Protein AF-A0A7S3ZU53-F1 (afdb_monomer)

Organism: NCBI:txid35677

Structure (mmCIF, N/CA/C/O backbone):
data_AF-A0A7S3ZU53-F1
#
_entry.id   AF-A0A7S3ZU53-F1
#
loop_
_atom_site.group_PDB
_atom_site.id
_atom_site.type_symbol
_atom_site.label_atom_id
_atom_site.label_alt_id
_atom_site.label_comp_id
_atom_site.label_asym_id
_atom_site.label_entity_id
_atom_site.label_seq_id
_atom_site.pdbx_PDB_ins_code
_atom_site.Cartn_x
_atom_site.Cartn_y
_atom_site.Cartn_z
_atom_site.occupancy
_atom_site.B_iso_or_equiv
_atom_site.auth_seq_id
_atom_site.auth_comp_id
_atom_site.auth_asym_id
_atom_site.auth_atom_id
_atom_site.pdbx_PDB_model_num
ATOM 1 N N . MET A 1 1 ? 14.625 21.475 -35.607 1.00 49.50 1 MET A N 1
ATOM 2 C CA . MET A 1 1 ? 15.658 20.425 -35.741 1.00 49.50 1 MET A CA 1
ATOM 3 C C . MET A 1 1 ? 16.500 20.538 -37.015 1.00 49.50 1 MET A C 1
ATOM 5 O O . MET A 1 1 ? 17.713 20.557 -36.898 1.00 49.50 1 MET A O 1
ATOM 9 N N . LEU A 1 2 ? 15.930 20.663 -38.225 1.00 40.78 2 LEU A N 1
ATOM 10 C CA . LEU A 1 2 ? 16.735 20.789 -39.465 1.00 40.78 2 LEU A CA 1
ATOM 11 C C . LEU A 1 2 ? 17.474 22.134 -39.632 1.00 40.78 2 LEU A C 1
ATOM 13 O O . LEU A 1 2 ? 18.479 22.196 -40.335 1.00 40.78 2 LEU A O 1
ATOM 17 N N . ARG A 1 3 ? 17.005 23.208 -38.981 1.00 45.72 3 ARG A N 1
ATOM 18 C CA . ARG A 1 3 ? 17.675 24.522 -39.008 1.00 45.72 3 ARG A CA 1
ATOM 19 C C . ARG A 1 3 ? 18.938 24.568 -38.141 1.00 45.72 3 ARG A C 1
ATOM 21 O O . ARG A 1 3 ? 19.925 25.151 -38.577 1.00 45.72 3 ARG A O 1
ATOM 28 N N . ASP A 1 4 ? 18.944 23.879 -37.001 1.00 53.62 4 ASP A N 1
ATOM 29 C CA . ASP A 1 4 ? 20.084 23.870 -36.070 1.00 53.62 4 ASP A CA 1
ATOM 30 C C . ASP A 1 4 ? 21.305 23.149 -36.663 1.00 53.62 4 ASP A C 1
ATOM 32 O O . ASP A 1 4 ? 22.443 23.589 -36.512 1.00 53.62 4 ASP A O 1
ATOM 36 N N . LEU A 1 5 ? 21.074 22.083 -37.437 1.00 54.25 5 LEU A N 1
ATOM 37 C CA . LEU A 1 5 ? 22.142 21.331 -38.106 1.00 54.25 5 LEU A CA 1
ATOM 38 C C . LEU A 1 5 ? 22.811 22.115 -39.250 1.00 54.25 5 LEU A C 1
ATOM 40 O O . LEU A 1 5 ? 24.003 21.939 -39.510 1.00 54.25 5 LEU A O 1
ATOM 44 N N . LEU A 1 6 ? 22.074 23.009 -39.916 1.00 51.72 6 LEU A N 1
ATOM 45 C CA . LEU A 1 6 ? 22.619 23.868 -40.975 1.00 51.72 6 LEU A CA 1
ATOM 46 C C . LEU A 1 6 ? 23.456 25.026 -40.407 1.00 51.72 6 LEU A C 1
ATOM 48 O O . LEU A 1 6 ? 24.454 25.416 -41.020 1.00 51.72 6 LEU A O 1
ATOM 52 N N . GLU A 1 7 ? 23.116 25.528 -39.217 1.00 54.19 7 GLU A N 1
ATOM 53 C CA . GLU A 1 7 ? 23.899 26.558 -38.522 1.00 54.19 7 GLU A CA 1
ATOM 54 C C . GLU A 1 7 ? 25.259 26.039 -38.032 1.00 54.19 7 GLU A C 1
ATOM 56 O O . GLU A 1 7 ? 26.263 26.754 -38.116 1.00 54.19 7 GLU A O 1
ATOM 61 N N . CYS A 1 8 ? 25.337 24.769 -37.623 1.00 55.12 8 CYS A N 1
ATOM 62 C CA . CYS A 1 8 ? 26.597 24.134 -37.228 1.00 55.12 8 CYS A CA 1
ATOM 63 C C . CYS A 1 8 ? 27.600 23.991 -38.386 1.00 55.12 8 CYS A C 1
ATOM 65 O O . CYS A 1 8 ? 28.810 24.051 -38.159 1.00 55.12 8 CYS A O 1
ATOM 67 N N . ARG A 1 9 ? 27.125 23.835 -39.630 1.00 55.59 9 ARG A N 1
ATOM 68 C CA . ARG A 1 9 ? 27.989 23.642 -40.808 1.00 55.59 9 ARG A CA 1
ATOM 69 C C . ARG A 1 9 ? 28.544 24.956 -41.361 1.00 55.59 9 ARG A C 1
ATOM 71 O O . ARG A 1 9 ? 29.661 24.975 -41.869 1.00 55.59 9 ARG A O 1
ATOM 78 N N . ARG A 1 10 ? 27.792 26.058 -41.244 1.00 52.72 10 ARG A N 1
ATOM 79 C CA . ARG A 1 10 ? 28.186 27.367 -41.798 1.00 52.72 10 ARG A CA 1
ATOM 80 C C . ARG A 1 10 ? 29.279 28.068 -40.986 1.00 52.72 10 ARG A C 1
ATOM 82 O O . ARG A 1 10 ? 30.049 28.836 -41.550 1.00 52.72 10 ARG A O 1
ATOM 89 N N . ASN A 1 11 ? 29.370 27.784 -39.687 1.00 55.69 11 ASN A N 1
ATOM 90 C CA . ASN A 1 11 ? 30.233 28.533 -38.769 1.00 55.69 11 ASN A CA 1
ATOM 91 C C . ASN A 1 11 ? 31.527 27.810 -38.368 1.00 55.69 11 ASN A C 1
ATOM 93 O O . ASN A 1 11 ? 32.221 28.319 -37.491 1.00 55.69 11 ASN A O 1
ATOM 97 N N . GLY A 1 12 ? 31.838 26.666 -38.998 1.00 49.47 12 GLY A N 1
ATOM 98 C CA . GLY A 1 12 ? 33.120 25.953 -38.921 1.00 49.47 12 GLY A CA 1
ATOM 99 C C . GLY A 1 12 ? 33.765 25.973 -37.538 1.00 49.47 12 GLY A C 1
ATOM 100 O O . GLY A 1 12 ? 34.570 26.859 -37.287 1.00 49.47 12 GLY A O 1
ATOM 101 N N . TRP A 1 13 ? 33.380 25.030 -36.666 1.00 51.81 13 TRP A N 1
ATOM 102 C CA . TRP A 1 13 ? 33.958 24.738 -35.339 1.00 51.81 13 TRP A CA 1
ATOM 103 C C . TRP A 1 13 ? 35.012 25.750 -34.851 1.00 51.81 13 TRP A C 1
ATOM 105 O O . TRP A 1 13 ? 36.208 25.468 -34.802 1.00 51.81 13 TRP A O 1
ATOM 115 N N . ARG A 1 14 ? 34.566 26.953 -34.469 1.00 50.09 14 ARG A N 1
ATOM 116 C CA . ARG A 1 14 ? 35.397 27.856 -33.675 1.00 50.09 14 ARG A CA 1
ATOM 117 C C . ARG A 1 14 ? 35.216 27.491 -32.217 1.00 50.09 14 ARG A C 1
ATOM 119 O O . ARG A 1 14 ? 34.129 27.588 -31.650 1.00 50.09 14 ARG A O 1
ATOM 126 N N . GLU A 1 15 ? 36.314 27.032 -31.646 1.00 46.69 15 GLU A N 1
ATOM 127 C CA . GLU A 1 15 ? 36.459 26.647 -30.259 1.00 46.69 15 GLU A CA 1
ATOM 128 C C . GLU A 1 15 ? 36.001 27.785 -29.330 1.00 46.69 15 GLU A C 1
ATOM 130 O O . GLU A 1 15 ? 36.598 28.859 -29.272 1.00 46.69 15 GLU A O 1
ATOM 135 N N . ARG A 1 16 ? 34.925 27.549 -28.569 1.00 49.75 16 ARG A N 1
ATOM 136 C CA . ARG A 1 16 ? 34.386 28.484 -27.562 1.00 49.75 16 ARG A CA 1
ATOM 137 C C . ARG A 1 16 ? 35.302 28.665 -26.337 1.00 49.75 16 ARG A C 1
ATOM 139 O O . ARG A 1 16 ? 34.884 29.264 -25.360 1.00 49.75 16 ARG A O 1
ATOM 146 N N . ARG A 1 17 ? 36.551 28.187 -26.370 1.00 48.09 17 ARG A N 1
ATOM 147 C CA . ARG A 1 17 ? 37.499 28.260 -25.241 1.00 48.09 17 ARG A CA 1
ATOM 148 C C . ARG A 1 17 ? 38.408 29.492 -25.244 1.00 48.09 17 ARG A C 1
ATOM 150 O O . ARG A 1 17 ? 39.271 29.602 -24.388 1.00 48.09 17 ARG A O 1
ATOM 157 N N . ALA A 1 18 ? 38.203 30.440 -26.160 1.00 49.59 18 ALA A N 1
ATOM 158 C CA . ALA A 1 18 ? 38.921 31.719 -26.137 1.00 49.59 18 ALA A CA 1
ATOM 159 C C . ALA A 1 18 ? 38.206 32.824 -25.328 1.00 49.59 18 ALA A C 1
ATOM 161 O O . ALA A 1 18 ? 38.788 33.885 -25.123 1.00 49.59 18 ALA A O 1
ATOM 162 N N . LYS A 1 19 ? 36.953 32.609 -24.888 1.00 46.47 19 LYS A N 1
ATOM 163 C CA . LYS A 1 19 ? 36.191 33.599 -24.098 1.00 46.47 19 LYS A CA 1
ATOM 164 C C . LYS A 1 19 ? 36.060 33.282 -22.610 1.00 46.47 19 LYS A C 1
ATOM 166 O O . LYS A 1 19 ? 35.833 34.214 -21.848 1.00 46.47 19 LYS A O 1
ATOM 171 N N . ASP A 1 20 ? 36.295 32.040 -22.199 1.00 45.59 20 ASP A N 1
ATOM 172 C CA . ASP A 1 20 ? 36.206 31.643 -20.795 1.00 45.59 20 ASP A CA 1
ATOM 173 C C . ASP A 1 20 ? 37.601 31.288 -20.274 1.00 45.59 20 ASP A C 1
ATOM 175 O O . ASP A 1 20 ? 38.095 30.170 -20.420 1.00 45.59 20 ASP A O 1
ATOM 179 N N . GLY A 1 21 ? 38.266 32.295 -19.702 1.00 48.44 21 GLY A N 1
ATOM 180 C CA . GLY A 1 21 ? 39.458 32.092 -18.883 1.00 48.44 21 GLY A CA 1
ATOM 181 C C . GLY A 1 21 ? 39.131 31.323 -17.592 1.00 48.44 21 GLY A C 1
ATOM 182 O O . GLY A 1 21 ? 37.961 31.130 -17.252 1.00 48.44 21 GLY A O 1
ATOM 183 N N . PRO A 1 22 ? 40.146 30.875 -16.834 1.00 43.53 22 PRO A N 1
ATOM 184 C CA . PRO A 1 22 ? 39.929 30.024 -15.674 1.00 43.53 22 PRO A CA 1
ATOM 185 C C . PRO A 1 22 ? 39.291 30.838 -14.542 1.00 43.53 22 PRO A C 1
ATOM 187 O O . PRO A 1 22 ? 39.955 31.649 -13.892 1.00 43.53 22 PRO A O 1
ATOM 190 N N . HIS A 1 23 ? 38.002 30.617 -14.279 1.00 43.19 23 HIS A N 1
ATOM 191 C CA . HIS A 1 23 ? 37.335 31.199 -13.119 1.00 43.19 23 HIS A CA 1
ATOM 192 C C . HIS A 1 23 ? 37.841 30.533 -11.835 1.00 43.19 23 HIS A C 1
ATOM 194 O O . HIS A 1 23 ? 37.394 29.462 -11.429 1.00 43.19 23 HIS A O 1
ATOM 200 N N . LYS A 1 24 ? 38.805 31.200 -11.193 1.00 40.78 24 LYS A N 1
ATOM 201 C CA . LYS A 1 24 ? 39.176 30.976 -9.797 1.00 40.78 24 LYS A CA 1
ATOM 202 C C . LYS A 1 24 ? 38.037 31.427 -8.880 1.00 40.78 24 LYS A C 1
ATOM 204 O O . LYS A 1 24 ? 37.440 32.482 -9.088 1.00 40.78 24 LYS A O 1
ATOM 209 N N . LEU A 1 25 ? 37.807 30.626 -7.841 1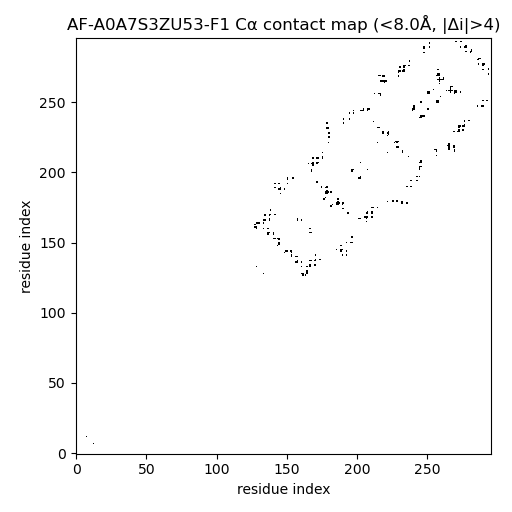.00 50.44 25 LEU A N 1
ATOM 210 C CA . LEU A 1 25 ? 37.081 30.968 -6.619 1.00 50.44 25 LEU A CA 1
ATOM 211 C C . LEU A 1 25 ? 37.468 32.378 -6.150 1.00 50.44 25 LEU A C 1
ATOM 213 O O . LEU A 1 25 ? 38.638 32.649 -5.888 1.00 50.44 25 LEU A O 1
ATOM 217 N N . GLY A 1 26 ? 36.490 33.273 -6.059 1.00 36.22 26 GLY A N 1
ATOM 218 C CA . GLY A 1 26 ? 36.737 34.648 -5.647 1.00 36.22 26 GLY A CA 1
ATOM 219 C C . GLY A 1 26 ? 35.486 35.503 -5.741 1.00 36.22 26 GLY A C 1
ATOM 220 O O . GLY A 1 26 ? 35.166 36.030 -6.800 1.00 36.22 26 GLY A O 1
ATOM 221 N N . THR A 1 27 ? 34.790 35.593 -4.608 1.00 47.31 27 THR A N 1
ATOM 222 C CA . THR A 1 27 ? 34.019 36.752 -4.135 1.00 47.31 27 THR A CA 1
ATOM 223 C C . THR A 1 27 ? 33.976 37.949 -5.089 1.00 47.31 27 THR A C 1
ATOM 225 O O . THR A 1 27 ? 34.984 38.634 -5.247 1.00 47.31 27 THR A O 1
ATOM 228 N N . LYS A 1 28 ? 32.787 38.274 -5.625 1.00 37.72 28 LYS A N 1
ATOM 229 C CA . LYS A 1 28 ? 32.324 39.665 -5.804 1.00 37.72 28 LYS A CA 1
ATOM 230 C C . LYS A 1 28 ? 30.855 39.762 -6.233 1.00 37.72 28 LYS A C 1
ATOM 232 O O . LYS A 1 28 ? 30.458 39.289 -7.289 1.00 37.72 28 LYS A O 1
ATOM 237 N N . ALA A 1 29 ? 30.099 40.424 -5.356 1.00 46.00 29 ALA A N 1
ATOM 238 C CA . ALA A 1 29 ? 29.159 41.505 -5.645 1.00 46.00 29 ALA A CA 1
ATOM 239 C C . ALA A 1 29 ? 28.351 41.405 -6.950 1.00 46.00 29 ALA A C 1
ATOM 241 O O . ALA A 1 29 ? 28.800 41.831 -8.010 1.00 46.00 29 ALA A O 1
ATOM 242 N N . SER A 1 30 ? 27.101 40.956 -6.833 1.00 38.81 30 SER A N 1
ATOM 243 C CA . SER A 1 30 ? 26.068 41.181 -7.844 1.00 38.81 30 SER A CA 1
ATOM 244 C C . SER A 1 30 ? 24.821 41.772 -7.185 1.00 38.81 30 SER A C 1
ATOM 246 O O . SER A 1 30 ? 24.135 41.119 -6.405 1.00 38.81 30 SER A O 1
ATOM 248 N N . THR A 1 31 ? 24.576 43.049 -7.481 1.00 46.69 31 THR A N 1
ATOM 249 C CA . THR A 1 31 ? 23.264 43.702 -7.625 1.00 46.69 31 THR A CA 1
ATOM 250 C C . THR A 1 31 ? 22.098 43.003 -6.909 1.00 46.69 31 THR A C 1
ATOM 252 O O . THR A 1 31 ? 21.271 42.341 -7.532 1.00 46.69 31 THR A O 1
ATOM 255 N N . THR A 1 32 ? 22.024 43.154 -5.583 1.00 43.94 32 THR A N 1
ATOM 256 C CA . THR A 1 32 ? 21.015 42.502 -4.722 1.00 43.94 32 THR A CA 1
ATOM 257 C C . THR A 1 32 ? 20.077 43.490 -4.022 1.00 43.94 32 THR A C 1
ATOM 259 O O . THR A 1 32 ? 19.458 43.137 -3.029 1.00 43.94 32 THR A O 1
ATOM 262 N N . GLN A 1 33 ? 19.935 44.730 -4.497 1.00 46.78 33 GLN A N 1
ATOM 263 C CA . GLN A 1 33 ? 19.154 45.730 -3.750 1.00 46.78 33 GLN A CA 1
ATOM 264 C C . GLN A 1 33 ? 17.626 45.633 -3.930 1.00 46.78 33 GLN A C 1
ATOM 266 O O . GLN A 1 33 ? 16.905 46.065 -3.048 1.00 46.78 33 GLN A O 1
ATOM 271 N N . GLY A 1 34 ? 17.103 45.009 -4.996 1.00 47.78 34 GLY A N 1
ATOM 272 C CA . GLY A 1 34 ? 15.646 44.981 -5.253 1.00 47.78 34 GLY A CA 1
ATOM 273 C C . GLY A 1 34 ? 14.907 43.671 -4.931 1.00 47.78 34 GLY A C 1
ATOM 274 O O . GLY A 1 34 ? 13.684 43.663 -4.809 1.00 47.78 34 GLY A O 1
ATOM 275 N N . LYS A 1 35 ? 15.614 42.536 -4.816 1.00 50.66 35 LYS A N 1
ATOM 276 C CA . LYS A 1 35 ? 14.977 41.221 -4.571 1.00 50.66 35 LYS A CA 1
ATOM 277 C C . LYS A 1 35 ? 14.827 40.886 -3.083 1.00 50.66 35 LYS A C 1
ATOM 279 O O . LYS A 1 35 ? 13.863 40.215 -2.730 1.00 50.66 35 LYS A O 1
ATOM 284 N N . GLY A 1 36 ? 15.721 41.389 -2.228 1.00 53.59 36 GLY A N 1
ATOM 285 C CA . GLY A 1 36 ? 15.660 41.178 -0.777 1.00 53.59 36 GLY A CA 1
ATOM 286 C C . GLY A 1 36 ? 14.492 41.908 -0.108 1.00 53.59 36 GLY A C 1
ATOM 287 O O . GLY A 1 36 ? 13.797 41.319 0.712 1.00 53.59 36 GLY A O 1
ATOM 288 N N . GLU A 1 37 ? 14.198 43.147 -0.515 1.00 57.56 37 GLU A N 1
ATOM 289 C CA . GLU A 1 37 ? 13.121 43.954 0.086 1.00 57.56 37 GLU A CA 1
ATOM 290 C C . GLU A 1 37 ? 11.724 43.370 -0.175 1.00 57.56 37 GLU A C 1
ATOM 292 O O . GLU A 1 37 ? 10.891 43.305 0.728 1.00 57.56 37 GLU A O 1
ATOM 297 N N . ASN A 1 38 ? 11.477 42.858 -1.386 1.00 61.34 38 ASN A N 1
ATOM 298 C CA . ASN A 1 38 ? 10.212 42.196 -1.728 1.00 61.34 38 ASN A CA 1
ATOM 299 C C . ASN A 1 38 ? 10.042 40.823 -1.064 1.00 61.34 38 ASN A C 1
ATOM 301 O O . ASN A 1 38 ? 8.927 40.300 -1.001 1.00 61.34 38 ASN A O 1
ATOM 305 N N . GLN A 1 39 ? 11.130 40.202 -0.614 1.00 71.19 39 GLN A N 1
ATOM 306 C CA . GLN A 1 39 ? 11.071 38.965 0.157 1.00 71.19 39 GLN A CA 1
ATOM 307 C C . GLN A 1 39 ? 10.856 39.275 1.645 1.00 71.19 39 GLN A C 1
ATOM 309 O O . GLN A 1 39 ? 9.921 38.739 2.228 1.00 71.19 39 GLN A O 1
ATOM 314 N N . SER A 1 40 ? 11.586 40.254 2.195 1.00 78.38 40 SER A N 1
ATOM 315 C CA . SER A 1 40 ? 11.405 40.743 3.572 1.00 78.38 40 SER A CA 1
ATOM 316 C C . SER A 1 40 ? 9.981 41.236 3.829 1.00 78.38 40 SER A C 1
ATOM 318 O O . SER A 1 40 ? 9.372 40.844 4.817 1.00 78.38 40 SER A O 1
ATOM 320 N N . ARG A 1 41 ? 9.389 42.006 2.902 1.00 78.50 41 ARG A N 1
ATOM 321 C CA . ARG A 1 41 ? 7.989 42.455 3.023 1.00 78.50 41 ARG A CA 1
ATOM 322 C C . ARG A 1 41 ? 6.986 41.303 3.055 1.00 78.50 41 ARG A C 1
ATOM 324 O O . ARG A 1 41 ? 6.029 41.353 3.821 1.00 78.50 41 ARG A O 1
ATOM 331 N N . ARG A 1 42 ? 7.198 40.261 2.245 1.00 79.94 42 ARG A N 1
ATOM 332 C CA . ARG A 1 42 ? 6.319 39.078 2.228 1.00 79.94 42 ARG A CA 1
ATOM 333 C C . ARG A 1 42 ? 6.455 38.249 3.501 1.00 79.94 42 ARG A C 1
ATOM 335 O O . ARG A 1 42 ? 5.456 37.735 4.001 1.00 79.94 42 ARG A O 1
ATOM 342 N N . ASP A 1 43 ? 7.665 38.145 4.034 1.00 82.00 43 ASP A N 1
ATOM 343 C CA . ASP A 1 43 ? 7.920 37.431 5.282 1.00 82.00 43 ASP A CA 1
ATOM 344 C C . ASP A 1 43 ? 7.377 38.205 6.498 1.00 82.00 43 ASP A C 1
ATOM 346 O O . ASP A 1 43 ? 6.765 37.604 7.382 1.00 82.00 43 ASP A O 1
ATOM 350 N N . GLU A 1 44 ? 7.486 39.537 6.512 1.00 85.94 44 GLU A N 1
ATOM 351 C CA . GLU A 1 44 ? 6.854 40.411 7.512 1.00 85.94 44 GLU A CA 1
ATOM 352 C C . GLU A 1 44 ? 5.325 40.302 7.486 1.00 85.94 44 GLU A C 1
ATOM 354 O O . GLU A 1 44 ? 4.700 40.126 8.533 1.00 85.94 44 GLU A O 1
ATOM 359 N N . GLU A 1 45 ? 4.711 40.326 6.302 1.00 85.94 45 GLU A N 1
ATOM 360 C CA . GLU A 1 45 ? 3.260 40.189 6.152 1.00 85.94 45 GLU A CA 1
ATOM 361 C C . GLU A 1 45 ? 2.768 38.810 6.621 1.00 85.94 45 GLU A C 1
ATOM 363 O O . GLU A 1 45 ? 1.774 38.699 7.348 1.00 85.94 45 GLU A O 1
ATOM 368 N N . ARG A 1 46 ? 3.514 37.747 6.293 1.00 86.00 46 ARG A N 1
ATOM 369 C CA . ARG A 1 46 ? 3.226 36.383 6.755 1.00 86.00 46 ARG A CA 1
ATOM 370 C C . ARG A 1 46 ? 3.386 36.248 8.274 1.00 86.00 46 ARG A C 1
ATOM 372 O O . ARG A 1 46 ? 2.599 35.536 8.904 1.00 86.00 46 ARG A O 1
ATOM 379 N N . ASN A 1 47 ? 4.352 36.941 8.873 1.00 89.25 47 ASN A N 1
ATOM 380 C CA . ASN A 1 47 ? 4.537 36.968 10.324 1.00 89.25 47 ASN A CA 1
ATOM 381 C C . ASN A 1 47 ? 3.419 37.747 11.033 1.00 89.25 47 ASN A C 1
ATOM 383 O O . ASN A 1 47 ? 2.868 37.242 12.011 1.00 89.25 47 ASN A O 1
ATOM 387 N N . LEU A 1 48 ? 2.991 38.900 10.506 1.00 90.88 48 LEU A N 1
ATOM 388 C CA . LEU A 1 48 ? 1.840 39.636 11.046 1.00 90.88 48 LEU A CA 1
ATOM 389 C C . LEU A 1 48 ? 0.536 38.832 10.956 1.00 90.88 48 LEU A C 1
ATOM 391 O O . LEU A 1 48 ? -0.273 38.866 11.885 1.00 90.88 48 LEU A O 1
ATOM 395 N N . ALA A 1 49 ? 0.321 38.094 9.865 1.00 86.69 49 ALA A N 1
ATOM 396 C CA . ALA A 1 49 ? -0.854 37.237 9.718 1.00 86.69 49 ALA A CA 1
ATOM 397 C C . ALA A 1 49 ? -0.881 36.115 10.773 1.00 86.69 49 ALA A C 1
ATOM 399 O O . ALA A 1 49 ? -1.917 35.876 11.399 1.00 86.69 49 ALA A O 1
ATOM 400 N N . ARG A 1 50 ? 0.270 35.478 11.030 1.00 89.06 50 ARG A N 1
ATOM 401 C CA . ARG A 1 50 ? 0.415 34.466 12.090 1.00 89.06 50 ARG A CA 1
ATOM 402 C C . ARG A 1 50 ? 0.175 35.051 13.481 1.00 89.06 50 ARG A C 1
ATOM 404 O O . ARG A 1 50 ? -0.477 34.405 14.300 1.00 89.06 50 ARG A O 1
ATOM 411 N N . GLU A 1 51 ? 0.643 36.269 13.741 1.00 89.62 51 GLU A N 1
ATOM 412 C CA . GLU A 1 51 ? 0.439 36.945 15.026 1.00 89.62 51 GLU A CA 1
ATOM 413 C C . GLU A 1 51 ? -1.041 37.287 15.260 1.00 89.62 51 GLU A C 1
ATOM 415 O O . GLU A 1 51 ? -1.587 37.007 16.328 1.00 89.62 51 GLU A O 1
ATOM 420 N N . ARG A 1 52 ? -1.746 37.788 14.234 1.00 89.69 52 ARG A N 1
ATOM 421 C CA . ARG A 1 52 ? -3.201 38.024 14.301 1.00 89.69 52 ARG A CA 1
ATOM 422 C C . ARG A 1 52 ? -3.975 36.740 14.592 1.00 89.69 52 ARG A C 1
ATOM 424 O O . ARG A 1 52 ? -4.904 36.753 15.396 1.00 89.69 52 ARG A O 1
ATOM 431 N N . GLN A 1 53 ? -3.572 35.625 13.984 1.00 89.38 53 GLN A N 1
ATOM 432 C CA . GLN A 1 53 ? -4.191 34.326 14.240 1.00 89.38 53 GLN A CA 1
ATOM 433 C C . GLN A 1 53 ? -3.956 33.859 15.686 1.00 89.38 53 GLN A C 1
ATOM 435 O O . GLN A 1 53 ? -4.893 33.400 16.339 1.00 89.38 53 GLN A O 1
ATOM 440 N N . ARG A 1 54 ? -2.742 34.040 16.228 1.00 88.94 54 ARG A N 1
ATOM 441 C CA . ARG A 1 54 ? -2.437 33.745 17.641 1.00 88.94 54 ARG A CA 1
ATOM 442 C C . ARG A 1 54 ? -3.267 34.600 18.599 1.00 88.94 54 ARG A C 1
ATOM 444 O O . ARG A 1 54 ? -3.805 34.074 19.574 1.00 88.94 54 ARG A O 1
ATOM 451 N N . GLN A 1 55 ? -3.426 35.891 18.307 1.00 89.00 55 GLN A N 1
ATOM 452 C CA . GLN A 1 55 ? -4.253 36.791 19.115 1.00 89.00 55 GLN A CA 1
ATOM 453 C C . GLN A 1 55 ? -5.739 36.408 19.073 1.00 89.00 55 GLN A C 1
ATOM 455 O O . GLN A 1 55 ? -6.389 36.406 20.119 1.00 89.00 55 GLN A O 1
ATOM 460 N N . ALA A 1 56 ? -6.266 36.015 17.909 1.00 86.62 56 ALA A N 1
ATOM 461 C CA . ALA A 1 56 ? -7.649 35.558 17.773 1.00 86.62 56 ALA A CA 1
ATOM 462 C C . ALA A 1 56 ? -7.922 34.282 18.591 1.00 86.62 56 ALA A C 1
ATOM 464 O O . ALA A 1 56 ? -8.907 34.220 19.328 1.00 86.62 56 ALA A O 1
ATOM 465 N N . ILE A 1 57 ? -7.014 33.299 18.535 1.00 85.75 57 ILE A N 1
ATOM 466 C CA . ILE A 1 57 ? -7.123 32.051 19.312 1.00 85.75 57 ILE A CA 1
ATOM 467 C C . ILE A 1 57 ? -7.053 32.338 20.819 1.00 85.75 57 ILE A C 1
ATOM 469 O O . ILE A 1 57 ? -7.844 31.795 21.594 1.00 85.75 57 ILE A O 1
ATOM 473 N N . SER A 1 58 ? -6.153 33.231 21.242 1.00 89.75 58 SER A N 1
ATOM 474 C CA . SER A 1 58 ? -6.021 33.637 22.647 1.00 89.75 58 SER A CA 1
ATOM 475 C C . SER A 1 58 ? -7.287 34.328 23.173 1.00 89.75 58 SER A C 1
ATOM 477 O O . SER A 1 58 ? -7.792 33.979 24.245 1.00 89.75 58 SER A O 1
ATOM 479 N N . GLN A 1 59 ? -7.875 35.245 22.393 1.00 85.00 59 GLN A N 1
ATOM 480 C CA . GLN A 1 59 ? -9.144 35.887 22.756 1.00 85.00 59 GLN A CA 1
ATOM 481 C C . GLN A 1 59 ? -10.299 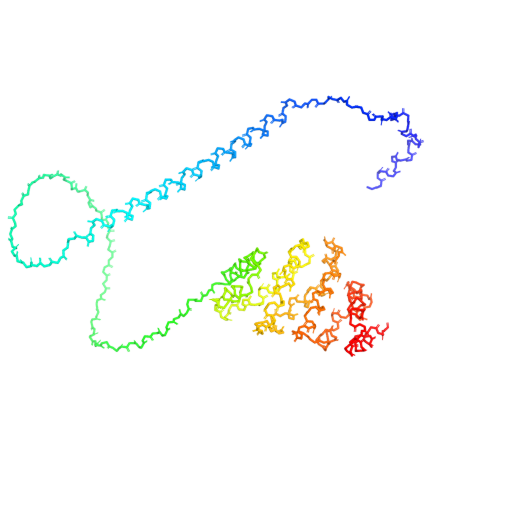34.881 22.819 1.00 85.00 59 GLN A C 1
ATOM 483 O O . GLN A 1 59 ? -11.116 34.942 23.741 1.00 85.00 59 GLN A O 1
ATOM 488 N N . GLN A 1 60 ? -10.351 33.916 21.896 1.00 84.50 60 GLN A N 1
ATOM 489 C CA . GLN A 1 60 ? -11.377 32.875 21.899 1.00 84.50 60 GLN A CA 1
ATOM 490 C C . GLN A 1 60 ? -11.260 31.963 23.133 1.00 84.50 60 GLN A C 1
ATOM 492 O O . GLN A 1 60 ? -12.272 31.678 23.779 1.00 84.50 60 GLN A O 1
ATOM 497 N N . GLN A 1 61 ? -10.042 31.582 23.538 1.00 84.75 61 GLN A N 1
ATOM 498 C CA . GLN A 1 61 ? -9.817 30.830 24.780 1.00 84.75 61 GLN A CA 1
ATOM 499 C C . GLN A 1 61 ? -10.198 31.633 26.031 1.00 84.75 61 GLN A C 1
ATOM 501 O O . GLN A 1 61 ? -10.804 31.082 26.954 1.00 84.75 61 GLN A O 1
ATOM 506 N N . GLN A 1 62 ? -9.908 32.938 26.081 1.00 82.44 62 GLN A N 1
ATOM 507 C CA . GLN A 1 62 ? -10.334 33.782 27.204 1.00 82.44 62 GLN A CA 1
ATOM 508 C C . GLN A 1 62 ? -11.861 33.915 27.289 1.00 82.44 62 GLN A C 1
ATOM 510 O O . GLN A 1 62 ? -12.418 33.850 28.388 1.00 82.44 62 GLN A O 1
ATOM 515 N N . GLN A 1 63 ? -12.557 34.039 26.154 1.00 81.31 63 GLN A N 1
ATOM 516 C CA . GLN A 1 63 ? -14.023 34.055 26.125 1.00 81.31 63 GLN A CA 1
ATOM 517 C C . GLN A 1 63 ? -14.620 32.714 26.573 1.00 81.31 63 GLN A C 1
ATOM 519 O O . GLN A 1 63 ? -15.589 32.705 27.334 1.00 81.31 63 GLN A O 1
ATOM 524 N N . GLN A 1 64 ? -14.021 31.585 26.181 1.00 80.94 64 GLN A N 1
ATOM 525 C CA . GLN A 1 64 ? -14.429 30.264 26.669 1.00 80.94 64 GLN A CA 1
ATOM 526 C C . GLN A 1 64 ? -14.201 30.114 28.182 1.00 80.94 64 GLN A C 1
ATOM 528 O O . GLN A 1 64 ? -15.114 29.683 28.886 1.00 80.94 64 GLN A O 1
ATOM 533 N N . ARG A 1 65 ? -13.054 30.559 28.724 1.00 76.06 65 ARG A N 1
ATOM 534 C CA . ARG A 1 65 ? -12.815 30.559 30.183 1.00 76.06 65 ARG A CA 1
ATOM 535 C C . ARG A 1 65 ? -13.809 31.448 30.933 1.00 76.06 65 ARG A C 1
ATOM 537 O O . ARG A 1 65 ? -14.304 31.035 31.978 1.00 76.06 65 ARG A O 1
ATOM 544 N N . ARG A 1 66 ? -14.160 32.626 30.401 1.00 72.62 66 ARG A N 1
ATOM 545 C CA . ARG A 1 66 ? -15.200 33.489 30.995 1.00 72.62 66 ARG A CA 1
ATOM 546 C C . ARG A 1 66 ? -16.580 32.831 30.998 1.00 72.62 66 ARG A C 1
ATOM 548 O O . ARG A 1 66 ? -17.285 32.944 31.996 1.00 72.62 66 ARG A O 1
ATOM 555 N N . ARG A 1 67 ? -16.960 32.117 29.931 1.00 70.75 67 ARG A N 1
ATOM 556 C CA . ARG A 1 67 ? -18.228 31.364 29.889 1.00 70.75 67 ARG A CA 1
ATOM 557 C C . ARG A 1 67 ? -18.260 30.236 30.921 1.00 70.75 67 ARG A C 1
ATOM 559 O O . ARG A 1 67 ? -19.269 30.077 31.598 1.00 70.75 67 ARG A O 1
ATOM 566 N N . LEU A 1 68 ? -17.156 29.508 31.091 1.00 66.25 68 LEU A N 1
ATOM 567 C CA . LEU A 1 68 ? -17.060 28.436 32.090 1.00 66.25 68 LEU A CA 1
ATOM 568 C C . LEU A 1 68 ? -17.102 28.964 33.533 1.00 66.25 68 LEU A C 1
ATOM 570 O O . LEU A 1 68 ? -17.703 28.329 34.395 1.00 66.25 68 LEU A O 1
ATOM 574 N N . LEU A 1 69 ? -16.519 30.137 33.798 1.00 59.53 69 LEU A N 1
ATOM 575 C CA . LEU A 1 69 ? -16.589 30.781 35.115 1.00 59.53 69 LEU A CA 1
ATOM 576 C C . LEU A 1 69 ? -17.991 31.346 35.402 1.00 59.53 69 LEU A C 1
ATOM 578 O O . LEU A 1 69 ? -18.512 31.130 36.488 1.00 59.53 69 LEU A O 1
ATOM 582 N N . SER A 1 70 ? -18.656 31.959 34.414 1.00 56.47 70 SER A N 1
ATOM 583 C CA . SER A 1 70 ? -20.041 32.439 34.562 1.00 56.47 70 SER A CA 1
ATOM 584 C C . SER A 1 70 ? -21.060 31.306 34.727 1.00 56.47 70 SER A C 1
ATOM 586 O O . SER A 1 70 ? -22.077 31.504 35.384 1.00 56.47 70 SER A O 1
ATOM 588 N N . ALA A 1 71 ? -20.811 30.123 34.155 1.00 54.19 71 ALA A N 1
ATOM 589 C CA . ALA A 1 71 ? -21.664 28.950 34.352 1.00 54.19 71 ALA A CA 1
ATOM 590 C C . ALA A 1 71 ? -21.536 28.356 35.768 1.00 54.19 71 ALA A C 1
ATOM 592 O O . ALA A 1 71 ? -22.464 27.710 36.251 1.00 54.19 71 ALA A O 1
ATOM 593 N N . LYS A 1 72 ? -20.411 28.601 36.456 1.00 50.94 72 LYS A N 1
ATOM 594 C CA . LYS A 1 72 ? -20.171 28.109 37.818 1.00 50.94 72 LYS A CA 1
ATOM 595 C C . LYS A 1 72 ? -20.900 28.933 38.890 1.00 50.94 72 LYS A C 1
ATOM 597 O O . LYS A 1 72 ? -21.250 28.375 39.925 1.00 50.94 72 LYS A O 1
ATOM 602 N N . ASP A 1 73 ? -21.226 30.195 38.603 1.00 46.12 73 ASP A N 1
ATOM 603 C CA . ASP A 1 73 ? -21.943 31.088 39.530 1.00 46.12 73 ASP A CA 1
ATOM 604 C C . ASP A 1 73 ? -23.482 31.013 39.427 1.00 46.12 73 ASP A C 1
ATOM 606 O O . ASP A 1 73 ? -24.178 31.522 40.302 1.00 46.12 73 ASP A O 1
ATOM 610 N N . VAL A 1 74 ? -24.041 30.328 38.419 1.00 50.88 74 VAL A N 1
ATOM 611 C CA . VAL A 1 74 ? -25.504 30.113 38.294 1.00 50.88 74 VAL A CA 1
ATOM 612 C C . VAL A 1 74 ? -25.946 28.754 38.868 1.00 50.88 74 VAL A C 1
ATOM 614 O O . VAL A 1 74 ? -27.129 28.528 39.099 1.00 50.88 74 VAL A O 1
ATOM 617 N N . SER A 1 75 ? -25.008 27.854 39.188 1.00 45.22 75 SER A N 1
ATOM 618 C CA . SER A 1 75 ? -25.321 26.521 39.734 1.00 45.22 75 SER A CA 1
ATOM 619 C C . SER A 1 75 ? -25.460 26.475 41.266 1.00 45.22 75 SER A C 1
ATOM 621 O O . SER A 1 75 ? -25.811 25.427 41.806 1.00 45.22 75 SER A O 1
ATOM 623 N N . SER A 1 76 ? -25.223 27.584 41.974 1.00 45.00 76 SER A N 1
ATOM 624 C CA . SER A 1 76 ? -25.321 27.667 43.441 1.00 45.00 76 SER A CA 1
ATOM 625 C C . SER A 1 76 ? -26.405 28.648 43.883 1.00 45.00 76 SER A C 1
ATOM 627 O O . SER A 1 76 ? -26.109 29.629 44.558 1.00 45.00 76 SER A O 1
ATOM 629 N N . LYS A 1 77 ? -27.656 28.405 43.472 1.00 46.38 77 LYS A N 1
ATOM 630 C CA . LYS A 1 77 ? -28.895 28.820 44.167 1.00 46.38 77 LYS A CA 1
ATOM 631 C C . LYS A 1 77 ? -30.118 28.436 43.328 1.00 46.38 77 LYS A C 1
ATOM 633 O O . LYS A 1 77 ? -30.584 29.233 42.528 1.00 46.38 77 LYS A O 1
ATOM 638 N N . SER A 1 78 ? -30.661 27.242 43.551 1.00 38.88 78 SER A N 1
ATOM 639 C CA . SER A 1 78 ? -32.110 27.067 43.746 1.00 38.88 78 SER A CA 1
ATOM 640 C C . SER A 1 78 ? -32.424 25.603 44.054 1.00 38.88 78 SER A C 1
ATOM 642 O O . SER A 1 78 ? -32.606 24.782 43.157 1.00 38.88 78 SER A O 1
ATOM 644 N N . GLN A 1 79 ? -32.523 25.289 45.341 1.00 41.19 79 GLN A N 1
ATOM 645 C CA . GLN A 1 79 ? -33.552 24.371 45.800 1.00 41.19 79 GLN A CA 1
ATOM 646 C C . GLN A 1 79 ? -34.610 25.197 46.532 1.00 41.19 79 GLN A C 1
ATOM 648 O O . GLN A 1 79 ? -34.283 26.079 47.323 1.00 41.19 79 GLN A O 1
ATOM 653 N N . ASP A 1 80 ? -35.850 24.833 46.234 1.00 36.66 80 ASP A N 1
ATOM 654 C CA . ASP A 1 80 ? -37.067 25.003 47.018 1.00 36.66 80 ASP A CA 1
ATOM 655 C C . ASP A 1 80 ? -37.893 26.299 47.029 1.00 36.66 80 ASP A C 1
ATOM 657 O O . ASP A 1 80 ? -37.415 27.426 47.076 1.00 36.66 80 ASP A O 1
ATOM 661 N N . ALA A 1 81 ? -39.200 26.008 47.102 1.00 36.00 81 ALA A N 1
ATOM 662 C CA . ALA A 1 81 ? -40.337 26.817 47.538 1.00 36.00 81 ALA A CA 1
ATOM 663 C C . ALA A 1 81 ? -41.056 27.734 46.519 1.00 36.00 81 ALA A C 1
ATOM 665 O O . ALA A 1 81 ? -40.795 28.920 46.374 1.00 36.00 81 ALA A O 1
ATOM 666 N N . ARG A 1 82 ? -42.075 27.134 45.882 1.00 37.06 82 ARG A N 1
ATOM 667 C CA . ARG A 1 82 ? -43.515 27.468 46.011 1.00 37.06 82 ARG A CA 1
ATOM 668 C C . ARG A 1 82 ? -43.945 28.951 46.160 1.00 37.06 82 ARG A C 1
ATOM 670 O O . ARG A 1 82 ? -43.647 29.595 47.152 1.00 37.06 82 ARG A O 1
ATOM 677 N N . GLN A 1 83 ? -44.929 29.294 45.311 1.00 37.88 83 GLN A N 1
ATOM 678 C CA . GLN A 1 83 ? -46.092 30.188 45.524 1.00 37.88 83 GLN A CA 1
ATOM 679 C C . GLN A 1 83 ? -46.008 31.701 45.206 1.00 37.88 83 GLN A C 1
ATOM 681 O O . GLN A 1 83 ? -45.057 32.395 45.527 1.00 37.88 83 GLN A O 1
ATOM 686 N N . SER A 1 84 ? -47.153 32.174 44.676 1.00 33.56 84 SER A N 1
ATOM 687 C CA . SER A 1 84 ? -47.655 33.556 44.500 1.00 33.56 84 SER A CA 1
ATOM 688 C C . SER A 1 84 ? -47.148 34.329 43.270 1.00 33.56 84 SER A C 1
ATOM 690 O O . SER A 1 84 ? -45.978 34.657 43.170 1.00 33.56 84 SER A O 1
ATOM 692 N N . ARG A 1 85 ? -47.931 34.495 42.189 1.00 35.88 85 ARG A N 1
ATOM 693 C CA . ARG A 1 85 ? -49.082 35.411 41.946 1.00 35.88 85 ARG A CA 1
ATOM 694 C C . ARG A 1 85 ? -48.775 36.919 42.078 1.00 35.88 85 ARG A C 1
ATOM 696 O O . ARG A 1 85 ? -48.432 37.379 43.156 1.00 35.88 85 ARG A O 1
ATOM 703 N N . HIS A 1 86 ? -49.104 37.622 40.977 1.00 34.12 86 HIS A N 1
ATOM 704 C CA . HIS A 1 86 ? -49.373 39.068 40.781 1.00 34.12 86 HIS A CA 1
ATOM 705 C C . HIS A 1 86 ? -48.155 40.012 40.821 1.00 34.12 86 HIS A C 1
ATOM 707 O O . HIS A 1 86 ? -47.496 40.146 41.836 1.00 34.12 86 HIS A O 1
ATOM 713 N N . SER A 1 87 ? -47.681 40.531 39.678 1.00 34.53 87 SER A N 1
ATOM 714 C CA . SER A 1 87 ? -48.206 41.620 38.817 1.00 34.53 87 SER A CA 1
ATOM 715 C C . SER A 1 87 ? -47.879 43.026 39.330 1.00 34.53 87 SER A C 1
ATOM 717 O O . SER A 1 87 ? -48.385 43.399 40.382 1.00 34.53 87 SER A O 1
ATOM 719 N N . GLN A 1 88 ? -47.136 43.798 38.526 1.00 38.56 88 GLN A N 1
ATOM 720 C CA . GLN A 1 88 ? -47.405 45.178 38.057 1.00 38.56 88 GLN A CA 1
ATOM 721 C C . GLN A 1 88 ? -46.091 45.755 37.480 1.00 38.56 88 GLN A C 1
ATOM 723 O O . GLN A 1 88 ? -45.062 45.723 38.137 1.00 38.56 88 GLN A O 1
ATOM 728 N N . ALA A 1 89 ? -46.013 45.986 36.164 1.00 32.94 89 ALA A N 1
ATOM 729 C CA . ALA A 1 89 ? -46.409 47.205 35.431 1.00 32.94 89 ALA A CA 1
ATOM 730 C C . ALA A 1 89 ? -45.178 48.120 35.216 1.00 32.94 89 ALA A C 1
ATOM 732 O O . ALA A 1 89 ? -44.578 48.569 36.179 1.00 32.94 89 ALA A O 1
ATOM 733 N N . SER A 1 90 ? -44.684 48.251 33.973 1.00 39.03 90 SER A N 1
ATOM 734 C CA . SER A 1 90 ? -44.993 49.341 33.005 1.00 39.03 90 SER A CA 1
ATOM 735 C C . SER A 1 90 ? -43.889 50.420 33.085 1.00 39.03 90 SER A C 1
ATOM 737 O O . SER A 1 90 ? -43.373 50.642 34.166 1.00 39.03 90 SER A O 1
ATOM 739 N N . THR A 1 91 ? -43.379 51.111 32.061 1.00 35.16 91 THR A N 1
ATOM 740 C CA . THR A 1 91 ? -43.740 51.467 30.667 1.00 35.16 91 THR A CA 1
ATOM 741 C C . THR A 1 91 ? -42.396 51.923 30.011 1.00 35.16 91 THR A C 1
ATOM 743 O O . THR A 1 91 ? -41.484 52.286 30.745 1.00 35.16 91 THR A O 1
ATOM 746 N N . VAL A 1 92 ? -42.098 51.876 28.701 1.00 39.34 92 VAL A N 1
ATOM 747 C CA . VAL A 1 92 ? -42.449 52.832 27.613 1.00 39.34 92 VAL A CA 1
ATOM 748 C C . VAL A 1 92 ? -41.770 52.317 26.317 1.00 39.34 92 VAL A C 1
ATOM 750 O O . VAL A 1 92 ? -40.562 52.115 26.328 1.00 39.34 92 VAL A O 1
ATOM 753 N N . ARG A 1 93 ? -42.546 51.832 25.322 1.00 37.59 93 ARG A N 1
ATOM 754 C CA . ARG A 1 93 ? -42.861 52.379 23.959 1.00 37.59 93 ARG A CA 1
ATOM 755 C C . ARG A 1 93 ? -41.635 52.580 23.035 1.00 37.59 93 ARG A C 1
ATOM 757 O O . ARG A 1 93 ? -40.659 53.177 23.454 1.00 37.59 93 ARG A O 1
ATOM 764 N N . ILE A 1 94 ? -41.651 52.155 21.763 1.00 39.84 94 ILE A N 1
ATOM 765 C CA . ILE A 1 94 ? -42.316 52.852 20.634 1.00 39.84 94 ILE A CA 1
ATOM 766 C C . ILE A 1 94 ? -42.334 51.951 19.358 1.00 39.84 94 ILE A C 1
ATOM 768 O O . ILE A 1 94 ? -41.285 51.462 18.962 1.00 39.84 94 ILE A O 1
ATOM 772 N N . LEU A 1 95 ? -43.540 51.801 18.765 1.00 39.91 95 LEU A N 1
ATOM 773 C CA . LEU A 1 95 ? -43.968 51.671 17.337 1.00 39.91 95 LEU A CA 1
ATOM 774 C C . LEU A 1 95 ? -43.314 50.593 16.430 1.00 39.91 95 LEU A C 1
ATOM 776 O O . LEU A 1 95 ? -42.114 50.610 16.218 1.00 39.91 95 LEU A O 1
ATOM 780 N N . SER A 1 96 ? -44.016 49.559 15.939 1.00 34.41 96 SER A N 1
ATOM 781 C CA . SER A 1 96 ? -45.113 49.485 14.934 1.00 34.41 96 SER A CA 1
ATOM 782 C C . SER A 1 96 ? -44.693 49.706 13.468 1.00 34.41 96 SER A C 1
ATOM 784 O O . SER A 1 96 ? -44.182 50.777 13.160 1.00 34.41 96 SER A O 1
ATOM 786 N N . ARG A 1 97 ? -45.164 48.778 12.599 1.00 35.91 97 ARG A N 1
ATOM 787 C CA . ARG A 1 97 ? -45.670 49.001 11.214 1.00 35.91 97 ARG A CA 1
ATOM 788 C C . ARG A 1 97 ? -44.591 48.952 10.096 1.00 35.91 97 ARG A C 1
ATOM 790 O O . ARG A 1 97 ? -43.550 49.562 10.255 1.00 35.91 97 ARG A O 1
ATOM 797 N N . ASP A 1 98 ? -44.684 48.182 9.002 1.00 34.91 98 ASP A N 1
ATOM 798 C CA . ASP A 1 98 ? -45.825 47.826 8.141 1.00 34.91 98 ASP A CA 1
ATOM 799 C C . ASP A 1 98 ? -45.857 46.366 7.638 1.00 34.91 98 ASP A C 1
ATO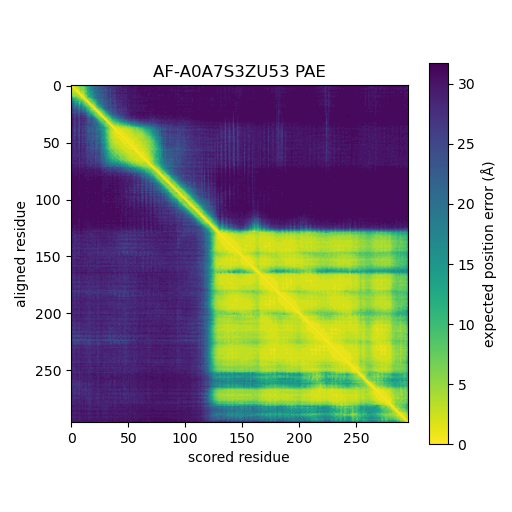M 801 O O . ASP A 1 98 ? -44.857 45.654 7.545 1.00 34.91 98 ASP A O 1
ATOM 805 N N . GLN A 1 99 ? -47.088 45.994 7.295 1.00 36.44 99 GLN A N 1
ATOM 806 C CA . GLN A 1 99 ? -47.596 44.847 6.552 1.00 36.44 99 GLN A CA 1
ATOM 807 C C . GLN A 1 99 ? -47.828 45.309 5.098 1.00 36.44 99 GLN A C 1
ATOM 809 O O . GLN A 1 99 ? -48.149 46.478 4.924 1.00 36.44 99 GLN A O 1
ATOM 814 N N . GLU A 1 100 ? -47.749 44.416 4.101 1.00 37.72 100 GLU A N 1
ATOM 815 C CA . GLU A 1 100 ? -48.764 44.192 3.032 1.00 37.72 100 GLU A CA 1
ATOM 816 C C . GLU A 1 100 ? -48.181 43.334 1.883 1.00 37.72 100 GLU A C 1
ATOM 818 O O . GLU A 1 100 ? -47.103 43.623 1.377 1.00 37.72 100 GLU A O 1
ATOM 823 N N . THR A 1 101 ? -48.645 42.083 1.712 1.00 36.22 101 THR A N 1
ATOM 824 C CA . THR A 1 101 ? -49.748 41.564 0.848 1.00 36.22 101 THR A CA 1
ATOM 825 C C . THR A 1 101 ? -49.385 41.523 -0.648 1.00 36.22 101 THR A C 1
ATOM 827 O O . THR A 1 101 ? -48.794 42.438 -1.201 1.00 36.22 101 THR A O 1
ATOM 830 N N . THR A 1 102 ? -49.591 40.401 -1.347 1.00 34.53 102 THR A N 1
ATOM 831 C CA . THR A 1 102 ? -50.844 40.074 -2.062 1.00 34.53 102 THR A CA 1
ATOM 832 C C . THR A 1 102 ? -50.808 38.591 -2.506 1.00 34.53 102 THR A C 1
ATOM 834 O O . THR A 1 102 ? -49.800 38.107 -3.007 1.00 34.53 102 THR A O 1
ATOM 837 N N . SER A 1 103 ? -51.770 37.773 -2.049 1.00 33.72 103 SER A N 1
ATOM 838 C CA . SER A 1 103 ? -52.970 37.277 -2.774 1.00 33.72 103 SER A CA 1
ATOM 839 C C . SER A 1 103 ? -52.736 35.965 -3.555 1.00 33.72 103 SER A C 1
ATOM 841 O O . SER A 1 103 ? -52.044 35.954 -4.563 1.00 33.72 103 SER A O 1
ATOM 843 N N . SER A 1 104 ? -53.210 34.822 -3.034 1.00 37.78 104 SER A N 1
ATOM 844 C CA . SER A 1 104 ? -54.486 34.132 -3.381 1.00 37.78 104 SER A CA 1
ATOM 845 C C . SER A 1 104 ? -54.278 33.041 -4.454 1.00 37.78 104 SER A C 1
ATOM 847 O O . SER A 1 104 ? -53.632 33.311 -5.452 1.00 37.78 104 SER A O 1
ATOM 849 N N . ALA A 1 105 ? -54.767 31.800 -4.333 1.00 31.95 105 ALA A N 1
ATOM 850 C CA . ALA A 1 105 ? -56.160 31.447 -4.073 1.00 31.95 105 ALA A CA 1
ATOM 851 C C . ALA A 1 105 ? -56.389 30.005 -3.538 1.00 31.95 105 ALA A C 1
ATOM 853 O O . ALA A 1 105 ? -55.621 29.088 -3.813 1.00 31.95 105 ALA A O 1
ATOM 854 N N . HIS A 1 106 ? -57.496 29.885 -2.786 1.00 36.03 106 HIS A N 1
ATOM 855 C CA . HIS A 1 106 ? -58.473 28.790 -2.566 1.00 36.03 106 HIS A CA 1
ATOM 856 C C . HIS A 1 106 ? -58.410 27.576 -3.526 1.00 36.03 106 HIS A C 1
ATOM 858 O O . HIS A 1 106 ? -58.059 27.749 -4.682 1.00 36.03 106 HIS A O 1
ATOM 864 N N . LYS A 1 107 ? -58.841 26.336 -3.241 1.00 37.66 107 LYS A N 1
ATOM 865 C CA . LYS A 1 107 ? -59.853 25.676 -2.367 1.00 37.66 107 LYS A CA 1
ATOM 866 C C . LYS A 1 107 ? -59.674 24.155 -2.697 1.00 37.66 107 LYS A C 1
ATOM 868 O O . LYS A 1 107 ? -59.236 23.863 -3.802 1.00 37.66 107 LYS A O 1
ATOM 873 N N . SER A 1 108 ? -59.904 23.117 -1.892 1.00 32.44 108 SER A N 1
ATOM 874 C CA . SER A 1 108 ? -61.069 22.739 -1.085 1.00 32.44 108 SER A CA 1
ATOM 875 C C . SER A 1 108 ? -60.711 21.517 -0.225 1.00 32.44 108 SER A C 1
ATOM 877 O O . SER A 1 108 ? -59.892 20.692 -0.621 1.00 32.44 108 SER A O 1
ATOM 879 N N . ALA A 1 109 ? -61.382 21.402 0.916 1.00 36.44 109 ALA A N 1
ATOM 880 C CA . ALA A 1 109 ? -61.297 20.314 1.878 1.00 36.44 109 ALA A CA 1
ATOM 881 C C . ALA A 1 109 ? -62.050 19.038 1.454 1.00 36.44 109 ALA A C 1
ATOM 883 O O . ALA A 1 109 ? -63.059 19.117 0.754 1.00 36.44 109 ALA A O 1
ATOM 884 N N . SER A 1 110 ? -61.633 17.901 2.016 1.00 35.38 110 SER A N 1
ATOM 885 C CA . SER A 1 110 ? -62.547 16.873 2.527 1.00 35.38 110 SER A CA 1
ATOM 886 C C . SER A 1 110 ? -61.859 16.082 3.643 1.00 35.38 110 SER A C 1
ATOM 888 O O . SER A 1 110 ? -60.871 15.390 3.400 1.00 35.38 110 SER A O 1
ATOM 890 N N . ASP A 1 111 ? -62.394 16.226 4.853 1.00 37.38 111 ASP A N 1
ATOM 891 C CA . ASP A 1 111 ? -62.067 15.461 6.054 1.00 37.38 111 ASP A CA 1
ATOM 892 C C . ASP A 1 111 ? -62.424 13.977 5.904 1.00 37.38 111 ASP A C 1
ATOM 894 O O . ASP A 1 111 ? -63.505 13.628 5.428 1.00 37.38 111 ASP A O 1
ATOM 898 N N . THR A 1 112 ? -61.568 13.093 6.416 1.00 34.72 112 THR A N 1
ATOM 899 C CA . THR A 1 112 ? -61.998 11.813 6.997 1.00 34.72 112 THR A CA 1
ATOM 900 C C . THR A 1 112 ? -61.015 11.428 8.103 1.00 34.72 112 THR A C 1
ATOM 902 O O . THR A 1 112 ? -59.809 11.348 7.881 1.00 34.72 112 THR A O 1
ATOM 905 N N . TYR A 1 113 ? -61.545 11.250 9.311 1.00 39.78 113 TYR A N 1
ATOM 906 C CA . TYR A 1 113 ? -60.831 10.835 10.516 1.00 39.78 113 TYR A CA 1
ATOM 907 C C . TYR A 1 113 ? -60.480 9.342 10.454 1.00 39.78 113 TYR A C 1
ATOM 909 O O . TYR A 1 113 ? -61.377 8.553 10.180 1.00 39.78 113 TYR A O 1
ATOM 917 N N . ASP A 1 114 ? -59.242 8.954 10.796 1.00 33.31 114 ASP A N 1
ATOM 918 C CA . ASP A 1 114 ? -59.019 7.834 11.722 1.00 33.31 114 ASP A CA 1
ATOM 919 C C . ASP A 1 114 ? -57.603 7.798 12.345 1.00 33.31 114 ASP A C 1
ATOM 921 O O . ASP A 1 114 ? -56.626 8.333 11.824 1.00 33.31 114 ASP A O 1
ATOM 925 N N . THR A 1 115 ? -57.561 7.181 13.519 1.00 42.88 115 THR A N 1
ATOM 926 C CA . THR A 1 115 ? -56.572 7.176 14.616 1.00 42.88 115 THR A CA 1
ATOM 927 C C . THR A 1 115 ? -55.231 6.477 14.263 1.00 42.88 115 T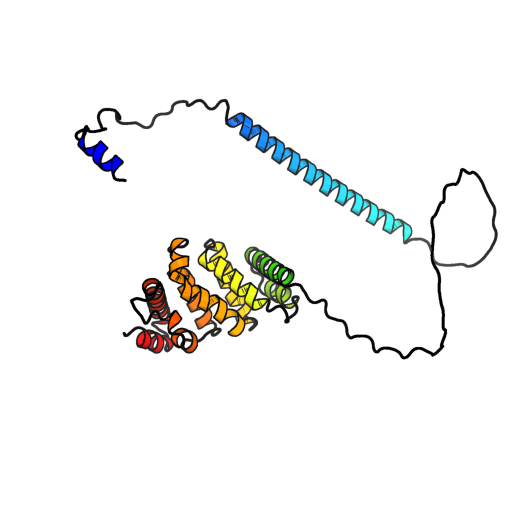HR A C 1
ATOM 929 O O . THR A 1 115 ? -55.198 5.631 13.368 1.00 42.88 115 THR A O 1
ATOM 932 N N . PRO A 1 116 ? -54.086 6.802 14.919 1.00 44.28 116 PRO A N 1
ATOM 933 C CA . PRO A 1 116 ? -52.756 6.562 14.362 1.00 44.28 116 PRO A CA 1
ATOM 934 C C . PRO A 1 116 ? -52.261 5.131 14.596 1.00 44.28 116 PRO A C 1
ATOM 936 O O . PRO A 1 116 ? -52.013 4.712 15.728 1.00 44.28 116 PRO A O 1
ATOM 939 N N . LEU A 1 117 ? -52.011 4.402 13.508 1.00 41.09 117 LEU A N 1
ATOM 940 C CA . LEU A 1 117 ? -51.177 3.206 13.553 1.00 41.09 117 LEU A CA 1
ATOM 941 C C . LEU A 1 117 ? -49.718 3.630 13.731 1.00 41.09 117 LEU A C 1
ATOM 943 O O . LEU A 1 117 ? -49.102 4.228 12.846 1.00 41.09 117 LEU A O 1
ATOM 947 N N . ALA A 1 118 ? -49.188 3.310 14.910 1.00 47.94 118 ALA A N 1
ATOM 948 C CA . ALA A 1 118 ? -47.780 3.384 15.246 1.00 47.94 118 ALA A CA 1
ATOM 949 C C . ALA A 1 118 ? -46.944 2.725 14.141 1.00 47.94 118 ALA A C 1
ATOM 951 O O . ALA A 1 118 ? -46.906 1.503 13.993 1.00 47.94 118 ALA A O 1
ATOM 952 N N . ARG A 1 119 ? -46.263 3.560 13.353 1.00 45.78 119 ARG A N 1
ATOM 953 C CA . ARG A 1 119 ? -45.204 3.109 12.458 1.00 45.78 119 ARG A CA 1
ATOM 954 C C . ARG A 1 119 ? -44.084 2.583 13.360 1.00 45.78 119 ARG A C 1
ATOM 956 O O . ARG A 1 119 ? -43.633 3.342 14.222 1.00 45.78 119 ARG A O 1
ATOM 963 N N . PRO A 1 120 ? -43.647 1.320 13.224 1.00 42.72 120 PRO A N 1
ATOM 964 C CA . PRO A 1 120 ? -42.515 0.842 13.997 1.00 42.72 120 PRO A CA 1
ATOM 965 C C . PRO A 1 120 ? -41.334 1.747 13.663 1.00 42.72 120 PRO A C 1
ATOM 967 O O . PRO A 1 120 ? -41.075 2.017 12.487 1.00 42.72 120 PRO A O 1
ATOM 970 N N . ALA A 1 121 ? -40.694 2.268 14.710 1.00 47.09 121 ALA A N 1
ATOM 971 C CA . ALA A 1 121 ? -39.500 3.086 14.615 1.00 47.09 121 ALA A CA 1
ATOM 972 C C . ALA A 1 121 ? -38.563 2.452 13.586 1.00 47.09 121 ALA A C 1
ATOM 974 O O . ALA A 1 121 ? -38.135 1.305 13.744 1.00 47.09 121 ALA A O 1
ATOM 975 N N . ALA A 1 122 ? -38.322 3.179 12.493 1.00 44.94 122 ALA A N 1
ATOM 976 C CA . ALA A 1 122 ? -37.277 2.827 11.560 1.00 44.94 122 ALA A CA 1
ATOM 977 C C . ALA A 1 122 ? -36.006 2.707 12.397 1.00 44.94 122 ALA A C 1
ATOM 979 O O . ALA A 1 122 ? -35.571 3.688 12.999 1.00 44.94 122 ALA A O 1
ATOM 980 N N . LYS A 1 123 ? -35.501 1.473 12.501 1.00 47.31 123 LYS A N 1
ATOM 981 C CA . LYS A 1 123 ? -34.194 1.165 13.074 1.00 47.31 123 LYS A CA 1
ATOM 982 C C . LYS A 1 123 ? -33.223 2.215 12.569 1.00 47.31 123 LYS A C 1
ATOM 984 O O . LYS A 1 123 ? -33.196 2.445 11.359 1.00 47.31 123 LYS A O 1
ATOM 989 N N . ASP A 1 124 ? -32.500 2.828 13.501 1.00 45.50 124 ASP A N 1
ATOM 990 C CA . ASP A 1 124 ? -31.444 3.799 13.258 1.00 45.50 124 ASP A CA 1
ATOM 991 C C . ASP A 1 124 ? -30.767 3.516 11.922 1.00 45.50 124 ASP A C 1
ATOM 993 O O . ASP A 1 124 ? -30.021 2.545 11.768 1.00 45.50 124 ASP A O 1
ATOM 997 N N . THR A 1 125 ? -31.073 4.341 10.921 1.00 50.31 125 THR A N 1
ATOM 998 C CA . THR A 1 125 ? -30.287 4.383 9.699 1.00 50.31 125 THR A CA 1
ATOM 999 C C . THR A 1 125 ? -28.936 4.911 10.138 1.00 50.31 125 THR A C 1
ATOM 1001 O O . THR A 1 125 ? -28.747 6.127 10.236 1.00 50.31 125 THR A O 1
ATOM 1004 N N . ALA A 1 126 ? -28.042 3.987 10.503 1.00 59.66 126 ALA A N 1
ATOM 1005 C CA . ALA A 1 126 ? -26.640 4.247 10.752 1.00 59.66 126 ALA A CA 1
ATOM 1006 C C . ALA A 1 126 ? -26.195 5.233 9.681 1.00 59.66 126 ALA A C 1
ATOM 1008 O O . ALA A 1 126 ? -26.344 4.964 8.490 1.00 59.66 126 ALA A O 1
ATOM 1009 N N . LYS A 1 127 ? -25.805 6.427 10.126 1.00 61.97 127 LYS A N 1
ATOM 1010 C CA . LYS A 1 127 ? -25.473 7.564 9.277 1.00 61.97 127 LYS A CA 1
ATOM 1011 C C . LYS A 1 127 ? -24.490 7.067 8.220 1.00 61.97 127 LYS A C 1
ATOM 1013 O O . LYS A 1 127 ? -23.330 6.854 8.549 1.00 61.97 127 LYS A O 1
ATOM 1018 N N . LEU A 1 128 ? -24.962 6.815 6.998 1.00 75.62 128 LEU A N 1
ATOM 1019 C CA . LEU A 1 128 ? -24.120 6.344 5.904 1.00 75.62 128 LEU A CA 1
ATOM 1020 C C . LEU A 1 128 ? -23.071 7.427 5.674 1.00 75.62 128 LEU A C 1
ATOM 1022 O O . LEU A 1 128 ? -23.403 8.598 5.470 1.00 75.62 128 LEU A O 1
ATOM 1026 N N . TRP A 1 129 ? -21.802 7.066 5.820 1.00 84.62 129 TRP A N 1
ATOM 1027 C CA . TRP A 1 129 ? -20.731 7.988 5.484 1.00 84.62 129 TRP A CA 1
ATOM 1028 C C . TRP A 1 129 ? -20.683 8.120 3.965 1.00 84.62 129 TRP A C 1
ATOM 1030 O O . TRP A 1 129 ? -20.886 7.142 3.248 1.00 84.62 129 TRP A O 1
ATOM 1040 N N . THR A 1 130 ? -20.414 9.324 3.470 1.00 87.81 130 THR A N 1
ATOM 1041 C CA . THR A 1 130 ? -20.065 9.501 2.059 1.00 87.81 130 THR A CA 1
ATOM 1042 C C . THR A 1 130 ? -18.705 8.862 1.787 1.00 87.81 130 THR A C 1
ATOM 1044 O O . THR A 1 130 ? -17.886 8.739 2.704 1.00 87.81 130 THR A O 1
ATOM 1047 N N . ASP A 1 131 ? -18.460 8.470 0.539 1.00 87.69 131 ASP A N 1
ATOM 1048 C CA . ASP A 1 131 ? -17.192 7.857 0.130 1.00 87.69 131 ASP A CA 1
ATOM 1049 C C . ASP A 1 131 ? -16.001 8.778 0.437 1.00 87.69 131 ASP A C 1
ATOM 1051 O O . ASP A 1 131 ? -15.099 8.410 1.187 1.00 87.69 131 ASP A O 1
ATOM 1055 N N . ASP A 1 132 ? -16.108 10.052 0.045 1.00 89.50 132 ASP A N 1
ATOM 1056 C CA . ASP A 1 132 ? -15.125 11.097 0.361 1.00 89.50 132 ASP A CA 1
ATOM 1057 C C . ASP A 1 132 ? -14.821 11.200 1.859 1.00 89.50 132 ASP A C 1
ATOM 1059 O O . ASP A 1 132 ? -13.697 11.484 2.273 1.00 89.50 132 ASP A O 1
ATOM 1063 N N . ARG A 1 133 ? -15.826 10.996 2.717 1.00 91.00 133 ARG A N 1
ATOM 1064 C CA . ARG A 1 133 ? -15.626 11.063 4.166 1.00 91.00 133 ARG A CA 1
ATOM 1065 C C . ARG A 1 133 ? -14.853 9.848 4.672 1.00 91.00 133 ARG A C 1
ATOM 1067 O O . ARG A 1 133 ? -14.008 10.013 5.550 1.00 91.00 133 ARG A O 1
ATOM 1074 N N . ALA A 1 134 ? -15.126 8.662 4.135 1.00 90.00 134 ALA A N 1
ATOM 1075 C CA . ALA A 1 134 ? -14.374 7.454 4.460 1.00 90.00 134 ALA A CA 1
ATOM 1076 C C . ALA A 1 134 ? -12.920 7.553 3.978 1.00 90.00 134 ALA A C 1
ATOM 1078 O O . ALA A 1 134 ? -12.012 7.271 4.756 1.00 90.00 134 ALA A O 1
ATOM 1079 N N . GLN A 1 135 ? -12.689 8.051 2.760 1.00 91.38 135 GLN A N 1
ATOM 1080 C CA . GLN A 1 135 ? -11.342 8.287 2.231 1.00 91.38 135 GLN A CA 1
ATOM 1081 C C . GLN A 1 135 ? -10.566 9.323 3.055 1.00 91.38 135 GLN A C 1
ATOM 1083 O O . GLN A 1 135 ? -9.403 9.110 3.397 1.00 91.38 135 GLN A O 1
ATOM 1088 N N . ASN A 1 136 ? -11.214 10.427 3.439 1.00 93.56 136 ASN A N 1
ATOM 1089 C CA . ASN A 1 136 ? -10.594 11.426 4.309 1.00 93.56 136 ASN A CA 1
ATOM 1090 C C . ASN A 1 136 ? -10.241 10.843 5.681 1.00 93.56 136 ASN A C 1
ATOM 1092 O O . ASN A 1 136 ? -9.165 11.135 6.198 1.00 93.56 136 ASN A O 1
ATOM 1096 N N . ARG A 1 137 ? -11.103 9.988 6.249 1.00 94.31 137 ARG A N 1
ATOM 1097 C CA . ARG A 1 137 ? -10.787 9.295 7.502 1.00 94.31 137 ARG A CA 1
ATOM 1098 C C . ARG A 1 137 ? -9.589 8.373 7.328 1.00 94.31 137 ARG A C 1
ATOM 1100 O O . ARG A 1 137 ? -8.643 8.533 8.081 1.00 94.31 137 ARG A O 1
ATOM 1107 N N . ALA A 1 138 ? -9.582 7.518 6.304 1.00 93.62 138 ALA A N 1
ATOM 1108 C CA . ALA A 1 138 ? -8.453 6.643 5.986 1.00 93.62 138 ALA A CA 1
ATOM 1109 C C . ALA A 1 138 ? -7.128 7.418 5.891 1.00 93.62 138 ALA A C 1
ATOM 1111 O O . ALA A 1 138 ? -6.126 7.026 6.490 1.00 93.62 138 ALA A O 1
ATOM 1112 N N . ARG A 1 139 ? -7.135 8.561 5.195 1.00 95.38 139 ARG A N 1
ATOM 1113 C CA . ARG A 1 139 ? -5.965 9.436 5.083 1.00 95.38 139 ARG A CA 1
ATOM 1114 C C . ARG A 1 139 ? -5.519 9.987 6.437 1.00 95.38 139 ARG A C 1
ATOM 1116 O O . ARG A 1 139 ? -4.340 9.874 6.761 1.00 95.38 139 ARG A O 1
ATOM 1123 N N . SER A 1 140 ? -6.438 10.557 7.218 1.00 95.94 140 SER A N 1
ATOM 1124 C CA . SER A 1 140 ? -6.123 11.104 8.542 1.00 95.94 140 SER A CA 1
ATOM 1125 C C . SER A 1 140 ? -5.600 10.033 9.498 1.00 95.94 140 SER A C 1
ATOM 1127 O O . SER A 1 140 ? -4.594 10.269 10.156 1.00 95.94 140 SER A O 1
ATOM 1129 N N . SER A 1 141 ? -6.203 8.841 9.512 1.00 95.19 141 SER A N 1
ATOM 1130 C CA . SER A 1 141 ? -5.756 7.715 10.340 1.00 95.19 141 SER A CA 1
ATOM 1131 C C . SER A 1 141 ? -4.328 7.281 9.990 1.00 95.19 141 SER A C 1
ATOM 1133 O O . SER A 1 141 ? -3.519 7.025 10.878 1.00 95.19 141 SER A O 1
ATOM 1135 N N . LEU A 1 142 ? -3.981 7.241 8.699 1.00 95.31 142 LEU A N 1
ATOM 1136 C CA . LEU A 1 142 ? -2.617 6.931 8.262 1.00 95.31 142 LEU A CA 1
ATOM 1137 C C . LEU A 1 142 ? -1.614 8.043 8.602 1.00 95.31 142 LEU A C 1
ATOM 1139 O O . LEU A 1 142 ? -0.455 7.749 8.890 1.00 95.31 142 LEU A O 1
ATOM 1143 N N . ASP A 1 143 ? -2.025 9.311 8.553 1.00 95.00 143 ASP A N 1
ATOM 1144 C CA . ASP A 1 143 ? -1.175 10.446 8.938 1.00 95.00 143 ASP A CA 1
ATOM 1145 C C . ASP A 1 143 ? -0.906 10.466 10.450 1.00 95.00 143 ASP A C 1
ATOM 1147 O O . ASP A 1 143 ? 0.226 10.708 10.873 1.00 95.00 143 ASP A O 1
ATOM 1151 N N . GLU A 1 144 ? -1.921 10.161 11.260 1.00 95.19 144 GLU A N 1
ATOM 1152 C CA . GLU A 1 144 ? -1.807 9.985 12.712 1.00 95.19 144 GLU A CA 1
ATOM 1153 C C . GLU A 1 144 ? -0.883 8.808 13.045 1.00 95.19 144 GLU A C 1
ATOM 1155 O O . GLU A 1 144 ? 0.058 8.960 13.830 1.00 95.19 144 GLU A O 1
ATOM 1160 N N . PHE A 1 145 ? -1.075 7.665 12.379 1.00 95.50 145 PHE A N 1
ATOM 1161 C CA . PHE A 1 145 ? -0.203 6.503 12.536 1.00 95.50 145 PHE A CA 1
ATOM 1162 C C . PHE A 1 145 ? 1.247 6.821 12.166 1.00 95.50 145 PHE A C 1
ATOM 1164 O O . PHE A 1 145 ? 2.163 6.435 12.886 1.00 95.50 145 PHE A O 1
ATOM 1171 N N . ALA A 1 146 ? 1.482 7.579 11.093 1.00 93.38 146 ALA A N 1
ATOM 1172 C CA . ALA A 1 146 ? 2.836 7.951 10.702 1.00 93.38 146 ALA A CA 1
ATOM 1173 C C . ALA A 1 146 ? 3.575 8.761 11.777 1.00 93.38 146 ALA A C 1
ATOM 1175 O O . ALA A 1 146 ? 4.792 8.628 11.913 1.00 93.38 146 ALA A O 1
ATOM 1176 N N . GLN A 1 147 ? 2.849 9.552 12.568 1.00 94.19 147 GLN A N 1
ATOM 1177 C CA . GLN A 1 147 ? 3.416 10.376 13.635 1.00 94.19 147 GLN A CA 1
ATOM 1178 C C . GLN A 1 147 ? 3.564 9.623 14.960 1.00 94.19 147 GLN A C 1
ATOM 1180 O O . GLN A 1 147 ? 4.580 9.777 15.634 1.00 94.19 147 GLN A O 1
ATOM 1185 N N . LEU A 1 148 ? 2.550 8.843 15.342 1.00 92.44 148 LEU A N 1
ATOM 1186 C CA . LEU A 1 148 ? 2.450 8.234 16.672 1.00 92.44 148 LEU A CA 1
ATOM 1187 C C . LEU A 1 148 ? 2.879 6.762 16.699 1.00 92.44 148 LEU A C 1
ATOM 1189 O O . LEU A 1 148 ? 3.216 6.254 17.764 1.00 92.44 148 LEU A O 1
ATOM 1193 N N . GLN A 1 149 ? 2.881 6.089 15.543 1.00 91.62 149 GLN A N 1
ATOM 1194 C CA . GLN A 1 149 ? 3.113 4.646 15.386 1.00 91.62 149 GLN A CA 1
ATOM 1195 C C . GLN A 1 149 ? 2.194 3.784 16.275 1.00 91.62 149 GLN A C 1
ATOM 1197 O O . GLN A 1 149 ? 2.541 2.663 16.649 1.00 91.62 149 GLN A O 1
ATOM 1202 N N . ASP A 1 150 ? 1.009 4.307 16.604 1.00 93.56 150 ASP A N 1
ATOM 1203 C CA . ASP A 1 150 ? 0.024 3.641 17.452 1.00 93.56 150 ASP A CA 1
ATOM 1204 C C . ASP A 1 150 ? -0.894 2.740 16.615 1.00 93.56 150 ASP A C 1
ATOM 1206 O O . ASP A 1 150 ? -1.771 3.195 15.877 1.00 93.56 150 ASP A O 1
ATOM 1210 N N . GLN A 1 151 ? -0.658 1.433 16.721 1.00 93.44 151 GLN A N 1
ATOM 1211 C CA . GLN A 1 151 ? -1.391 0.414 15.973 1.00 93.44 151 GLN A CA 1
ATOM 1212 C C . GLN A 1 151 ? -2.844 0.276 16.436 1.00 93.44 151 GLN A C 1
ATOM 1214 O O . GLN A 1 151 ? -3.712 -0.045 15.623 1.00 93.44 151 GLN A O 1
ATOM 1219 N N . GLU A 1 152 ? -3.113 0.474 17.728 1.00 92.81 152 GLU A N 1
ATOM 1220 C CA . GLU A 1 152 ? -4.456 0.307 18.285 1.00 92.81 152 GLU A CA 1
ATOM 1221 C C . GLU A 1 152 ? -5.338 1.480 17.878 1.00 92.81 152 GLU A C 1
ATOM 1223 O O . GLU A 1 152 ? -6.462 1.263 17.419 1.00 92.81 152 GLU A O 1
ATOM 1228 N N . GLU A 1 153 ? -4.787 2.695 17.932 1.00 93.19 153 GLU A N 1
ATOM 1229 C CA . GLU A 1 153 ? -5.479 3.896 17.471 1.00 93.19 153 GLU A CA 1
ATOM 1230 C C . GLU A 1 153 ? -5.785 3.821 15.973 1.00 93.19 153 GLU A C 1
ATOM 1232 O O . GLU A 1 153 ? -6.918 4.081 15.576 1.00 93.19 153 GLU A O 1
ATOM 1237 N N . LEU A 1 154 ? -4.835 3.380 15.132 1.00 93.88 154 LEU A N 1
ATOM 1238 C CA . LEU A 1 154 ? -5.076 3.198 13.693 1.00 93.88 154 LEU A CA 1
ATOM 1239 C C . LEU A 1 154 ? -6.283 2.287 13.433 1.00 93.88 154 LEU A C 1
ATOM 1241 O O . LEU A 1 154 ? -7.128 2.591 12.594 1.00 93.88 154 LEU A O 1
ATOM 1245 N N . ILE A 1 155 ? -6.378 1.168 14.147 1.00 93.12 155 ILE A N 1
ATOM 1246 C CA . ILE A 1 155 ? -7.451 0.193 13.933 1.00 93.12 155 ILE A CA 1
ATOM 1247 C C . ILE A 1 155 ? -8.780 0.714 14.467 1.00 93.12 155 ILE A C 1
ATOM 1249 O O . ILE A 1 155 ? -9.778 0.620 13.756 1.00 93.12 155 ILE A O 1
ATOM 1253 N N . ALA A 1 156 ? -8.796 1.290 15.671 1.00 92.56 156 ALA A N 1
ATOM 1254 C CA . ALA A 1 156 ? -10.000 1.872 16.257 1.00 92.56 156 ALA A CA 1
ATOM 1255 C C . ALA A 1 156 ? -10.571 2.980 15.358 1.00 92.56 156 ALA A C 1
ATOM 1257 O O . ALA A 1 156 ? -11.757 2.993 15.039 1.00 92.56 156 ALA A O 1
ATOM 1258 N N . SER A 1 157 ? -9.688 3.844 14.865 1.00 92.69 157 SER A N 1
ATOM 1259 C CA . SER A 1 157 ? -9.967 4.955 13.958 1.00 92.69 157 SER A CA 1
ATOM 1260 C C . SER A 1 157 ? -10.600 4.514 12.629 1.00 92.69 157 SER A C 1
ATOM 1262 O O . SER A 1 157 ? -11.487 5.194 12.101 1.00 92.69 157 SER A O 1
ATOM 1264 N N . LEU A 1 158 ? -10.187 3.356 12.103 1.00 92.69 158 LEU A N 1
ATOM 1265 C CA . LEU A 1 158 ? -10.758 2.758 10.893 1.00 92.69 158 LEU A CA 1
ATOM 1266 C C . LEU A 1 158 ? -12.046 1.965 11.169 1.00 92.69 158 LEU A C 1
ATOM 1268 O O . LEU A 1 158 ? -12.950 1.992 10.336 1.00 92.69 158 LEU A O 1
ATOM 1272 N N . ASP A 1 159 ? -12.162 1.317 12.331 1.00 91.31 159 ASP A N 1
ATOM 1273 C CA . ASP A 1 159 ? -13.361 0.577 12.760 1.00 91.31 159 ASP A CA 1
ATOM 1274 C C . ASP A 1 159 ? -14.573 1.499 13.010 1.00 91.31 159 ASP A C 1
ATOM 1276 O O . ASP A 1 159 ? -15.720 1.055 12.958 1.00 91.31 159 ASP A O 1
ATOM 1280 N N . GLU A 1 160 ? -14.345 2.796 13.243 1.00 89.62 160 GLU A N 1
ATOM 1281 C CA . GLU A 1 160 ? -15.407 3.811 13.296 1.00 89.62 160 GLU A CA 1
ATOM 1282 C C . GLU A 1 160 ? -16.122 4.008 11.949 1.00 89.62 160 GLU A C 1
ATOM 1284 O O . GLU A 1 160 ? -17.252 4.513 11.906 1.00 89.62 160 GLU A O 1
ATOM 1289 N N . VAL A 1 161 ? -15.465 3.655 10.839 1.00 88.25 161 VAL A N 1
ATOM 1290 C CA . VAL A 1 161 ? -16.021 3.825 9.499 1.00 88.25 161 VAL A CA 1
ATOM 1291 C C . VAL A 1 161 ? -17.004 2.689 9.209 1.00 88.25 161 VAL A C 1
ATOM 1293 O O . VAL A 1 161 ? -16.657 1.518 9.357 1.00 88.25 161 VAL A O 1
ATOM 1296 N N . PRO A 1 162 ? -18.231 2.985 8.741 1.00 85.19 162 PRO A N 1
ATOM 1297 C CA . PRO A 1 162 ? -19.178 1.941 8.374 1.00 85.19 162 PRO A CA 1
ATOM 1298 C C . PRO A 1 162 ? -18.596 0.972 7.332 1.00 85.19 162 PRO A C 1
ATOM 1300 O O . PRO A 1 162 ? -18.101 1.399 6.287 1.00 85.19 162 PRO A O 1
ATOM 1303 N N . ASN A 1 163 ? -18.744 -0.338 7.569 1.00 79.38 163 ASN A N 1
ATOM 1304 C CA . ASN A 1 163 ? -18.245 -1.405 6.682 1.00 79.38 163 ASN A CA 1
ATOM 1305 C C . ASN A 1 163 ? -18.738 -1.303 5.225 1.00 79.38 163 ASN A C 1
ATOM 1307 O O . ASN A 1 163 ? -18.133 -1.875 4.323 1.00 79.38 163 ASN A O 1
ATOM 1311 N N . THR A 1 164 ? -19.823 -0.566 4.972 1.00 77.81 164 THR A N 1
ATOM 1312 C CA . THR A 1 164 ? -20.346 -0.295 3.625 1.00 77.81 164 THR A CA 1
ATOM 1313 C C . THR A 1 164 ? -19.361 0.453 2.728 1.0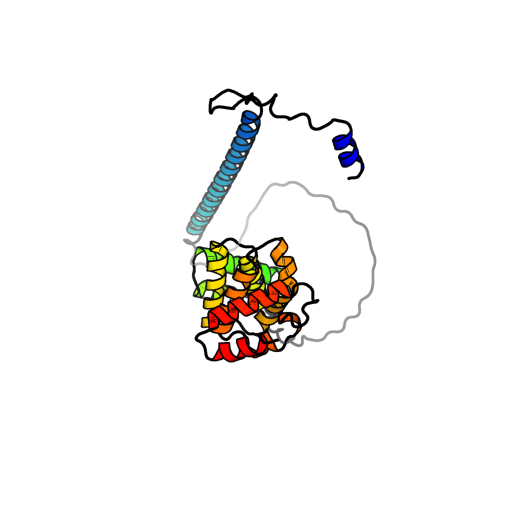0 77.81 164 THR A C 1
ATOM 1315 O O . THR A 1 164 ? -19.476 0.365 1.510 1.00 77.81 164 THR A O 1
ATOM 1318 N N . ASN A 1 165 ? -18.390 1.159 3.311 1.00 80.44 165 ASN A N 1
ATOM 1319 C CA . ASN A 1 165 ? -17.523 2.096 2.598 1.00 80.44 165 ASN A CA 1
ATOM 1320 C C . ASN A 1 165 ? -16.152 1.509 2.235 1.00 80.44 165 ASN A C 1
ATOM 1322 O O . ASN A 1 165 ? -15.268 2.261 1.845 1.00 80.44 165 ASN A O 1
ATOM 1326 N N . ARG A 1 166 ? -15.948 0.191 2.404 1.00 85.25 166 ARG A N 1
ATOM 1327 C CA . ARG A 1 166 ? -14.702 -0.517 2.035 1.00 85.25 166 ARG A CA 1
ATOM 1328 C C . ARG A 1 166 ? -13.430 0.230 2.471 1.00 85.25 166 ARG A C 1
ATOM 1330 O O . ARG A 1 166 ? -12.471 0.344 1.714 1.00 85.25 166 ARG A O 1
ATOM 1337 N N . VAL A 1 167 ? -13.425 0.755 3.699 1.00 90.69 167 VAL A N 1
ATOM 1338 C CA . VAL A 1 167 ? -12.370 1.665 4.177 1.00 90.69 167 VAL A CA 1
ATOM 1339 C C . VAL A 1 167 ? -10.970 1.059 4.051 1.00 90.69 167 VAL A C 1
ATOM 1341 O O . VAL A 1 167 ? -10.037 1.760 3.676 1.00 90.69 167 VAL A O 1
ATOM 1344 N N . TYR A 1 168 ? -10.824 -0.249 4.282 1.00 91.56 168 TYR A N 1
ATOM 1345 C CA . TYR A 1 168 ? -9.539 -0.943 4.186 1.00 91.56 168 TYR A CA 1
ATOM 1346 C C . TYR A 1 168 ? -8.982 -0.995 2.763 1.00 91.56 168 TYR A C 1
ATOM 1348 O O . TYR A 1 168 ? -7.770 -0.868 2.599 1.00 91.56 168 TYR A O 1
ATOM 1356 N N . LYS A 1 169 ? -9.846 -1.075 1.743 1.00 92.25 169 LYS A N 1
ATOM 1357 C CA . LYS A 1 169 ? -9.436 -0.934 0.342 1.00 92.25 169 LYS A CA 1
ATOM 1358 C C . LYS A 1 169 ? -8.831 0.447 0.090 1.00 92.25 169 LYS A C 1
ATOM 1360 O O . LYS A 1 169 ? -7.714 0.543 -0.404 1.00 92.25 169 LYS A O 1
ATOM 1365 N N . HIS A 1 170 ? -9.507 1.513 0.517 1.00 92.06 170 HIS A N 1
ATOM 1366 C CA . HIS A 1 170 ? -8.989 2.879 0.364 1.00 92.06 170 HIS A CA 1
ATOM 1367 C C . HIS A 1 170 ? -7.705 3.126 1.157 1.00 92.06 170 HIS A C 1
ATOM 1369 O O . HIS A 1 170 ? -6.793 3.798 0.679 1.00 92.06 170 HIS A O 1
ATOM 1375 N N . VAL A 1 171 ? -7.607 2.572 2.367 1.00 94.44 171 VAL A N 1
ATOM 1376 C CA . VAL A 1 171 ? -6.374 2.609 3.163 1.00 94.44 171 VAL A CA 1
ATOM 1377 C C . VAL A 1 171 ? -5.231 1.955 2.395 1.00 94.44 171 VAL A C 1
ATOM 1379 O O . VAL A 1 171 ? -4.147 2.531 2.318 1.00 94.44 171 VAL A O 1
ATOM 1382 N N . PHE A 1 172 ? -5.467 0.785 1.804 1.00 95.31 172 PHE A N 1
ATOM 1383 C CA . PHE A 1 172 ? -4.443 0.083 1.046 1.00 95.31 172 PHE A CA 1
ATOM 1384 C C . PHE A 1 172 ? -4.047 0.837 -0.234 1.00 95.31 172 PHE A C 1
ATOM 1386 O O . PHE A 1 172 ? -2.858 1.004 -0.488 1.00 95.31 172 PHE A O 1
ATOM 1393 N N . GLU A 1 173 ? -5.003 1.391 -0.985 1.00 94.75 173 GLU A N 1
ATOM 1394 C CA . GLU A 1 173 ? -4.739 2.255 -2.150 1.00 94.75 173 GLU A CA 1
ATOM 1395 C C . GLU A 1 173 ? -3.862 3.469 -1.782 1.00 94.75 173 GLU A C 1
ATOM 1397 O O . GLU A 1 173 ? -2.888 3.781 -2.469 1.00 94.75 173 GLU A O 1
ATOM 1402 N N . LEU A 1 174 ? -4.152 4.124 -0.652 1.00 94.94 174 LEU A N 1
ATOM 1403 C CA . LEU A 1 174 ? -3.340 5.235 -0.147 1.00 94.94 174 LEU A CA 1
ATOM 1404 C C . LEU A 1 174 ? -1.932 4.787 0.264 1.00 94.94 174 LEU A C 1
ATOM 1406 O O . LEU A 1 174 ? -0.962 5.506 0.022 1.00 94.94 174 LEU A O 1
ATOM 1410 N N . ILE A 1 175 ? -1.812 3.615 0.890 1.00 95.69 175 ILE A N 1
ATOM 1411 C CA . ILE A 1 175 ? -0.526 3.019 1.265 1.00 95.69 175 ILE A CA 1
ATOM 1412 C C . ILE A 1 175 ? 0.321 2.727 0.024 1.00 95.69 175 ILE A C 1
ATOM 1414 O O . ILE A 1 175 ? 1.504 3.061 0.014 1.00 95.69 175 ILE A O 1
ATOM 1418 N N . VAL A 1 176 ? -0.274 2.160 -1.027 1.00 95.75 176 VAL A N 1
ATOM 1419 C CA . VAL A 1 176 ? 0.402 1.889 -2.303 1.00 95.75 176 VAL A CA 1
ATOM 1420 C C . VAL A 1 176 ? 0.989 3.177 -2.880 1.00 95.75 176 VAL A C 1
ATOM 1422 O O . VAL A 1 176 ? 2.190 3.227 -3.146 1.00 95.75 176 VAL A O 1
ATOM 1425 N N . GLY A 1 177 ? 0.189 4.245 -2.981 1.00 94.06 177 GLY A N 1
ATOM 1426 C CA . GLY A 1 177 ? 0.668 5.543 -3.471 1.00 94.06 177 GLY A CA 1
ATOM 1427 C C . GLY A 1 177 ? 1.830 6.097 -2.635 1.00 94.06 177 GLY A C 1
ATOM 1428 O O . GLY A 1 177 ? 2.856 6.507 -3.176 1.00 94.06 177 GLY A O 1
ATOM 1429 N N . ARG A 1 178 ? 1.733 6.020 -1.299 1.00 95.00 178 ARG A N 1
ATOM 1430 C CA . ARG A 1 178 ? 2.824 6.427 -0.390 1.00 95.00 178 ARG A CA 1
ATOM 1431 C C . ARG A 1 178 ? 4.085 5.586 -0.555 1.00 95.00 178 ARG A C 1
ATOM 1433 O O . ARG A 1 178 ? 5.180 6.092 -0.326 1.00 95.00 178 ARG A O 1
ATOM 1440 N N . ILE A 1 179 ? 3.961 4.311 -0.913 1.00 95.56 179 ILE A N 1
ATOM 1441 C CA . ILE A 1 179 ? 5.123 3.441 -1.094 1.00 95.56 179 ILE A CA 1
ATOM 1442 C C . ILE A 1 179 ? 5.852 3.764 -2.398 1.00 95.56 179 ILE A C 1
ATOM 1444 O O . ILE A 1 179 ? 7.081 3.864 -2.422 1.00 95.56 179 ILE A O 1
ATOM 1448 N N . VAL A 1 180 ? 5.088 3.937 -3.470 1.00 94.19 180 VAL A N 1
ATOM 1449 C CA . VAL A 1 180 ? 5.614 4.128 -4.821 1.00 94.19 180 VAL A CA 1
ATOM 1450 C C . VAL A 1 180 ? 6.220 5.523 -5.005 1.00 94.19 180 VAL A C 1
ATOM 1452 O O . VAL A 1 180 ? 7.323 5.648 -5.542 1.00 94.19 180 VAL A O 1
ATOM 1455 N N . GLU A 1 181 ? 5.531 6.559 -4.524 1.00 91.94 181 GLU A N 1
ATOM 1456 C CA . GLU A 1 181 ? 5.871 7.966 -4.789 1.00 91.94 181 GLU A CA 1
ATOM 1457 C C . GLU A 1 181 ? 6.386 8.713 -3.550 1.00 91.94 181 GLU A C 1
ATOM 1459 O O . GLU A 1 181 ? 6.992 9.781 -3.659 1.00 91.94 181 GLU A O 1
ATOM 1464 N N . GLY A 1 182 ? 6.136 8.173 -2.355 1.00 90.62 182 GLY A N 1
ATOM 1465 C CA . GLY A 1 182 ? 6.477 8.836 -1.101 1.00 90.62 182 GLY A CA 1
ATOM 1466 C C . GLY A 1 182 ? 7.970 8.821 -0.781 1.00 90.62 182 GLY A C 1
ATOM 1467 O O . GLY A 1 182 ? 8.803 8.196 -1.440 1.00 90.62 182 GLY A O 1
ATOM 1468 N N . LYS A 1 183 ? 8.327 9.528 0.288 1.00 93.44 183 LYS A N 1
ATOM 1469 C CA . LYS A 1 183 ? 9.690 9.525 0.841 1.00 93.44 183 LYS A CA 1
ATOM 1470 C C . LYS A 1 183 ? 9.945 8.255 1.645 1.00 93.44 183 LYS A C 1
ATOM 1472 O O . LYS A 1 183 ? 9.011 7.605 2.101 1.00 93.44 183 LYS A O 1
ATOM 1477 N N . ASP A 1 184 ? 11.207 7.962 1.950 1.00 92.44 184 ASP A N 1
ATOM 1478 C CA . ASP A 1 184 ? 11.576 6.767 2.730 1.00 92.44 184 ASP A CA 1
ATOM 1479 C C . ASP A 1 184 ? 10.855 6.660 4.080 1.00 92.44 184 ASP A C 1
ATOM 1481 O O . ASP A 1 184 ? 10.447 5.573 4.481 1.00 92.44 184 ASP A O 1
ATOM 1485 N N . ALA A 1 185 ? 10.639 7.785 4.768 1.00 92.50 185 ALA A N 1
ATOM 1486 C CA . ALA A 1 185 ? 9.878 7.809 6.017 1.00 92.50 185 ALA A CA 1
ATOM 1487 C C . ALA A 1 185 ? 8.404 7.406 5.811 1.00 92.50 185 ALA A C 1
ATOM 1489 O O . ALA A 1 185 ? 7.867 6.614 6.584 1.00 92.50 185 ALA A O 1
ATOM 1490 N N . GLU A 1 186 ? 7.769 7.908 4.749 1.00 93.62 186 GLU A N 1
ATOM 1491 C CA . GLU A 1 186 ? 6.379 7.588 4.398 1.00 93.62 186 GLU A CA 1
ATOM 1492 C C . GLU A 1 186 ? 6.259 6.133 3.944 1.00 93.62 186 GLU A C 1
ATOM 1494 O O . GLU A 1 186 ? 5.366 5.423 4.405 1.00 93.62 186 GLU A O 1
ATOM 1499 N N . ARG A 1 187 ? 7.207 5.657 3.127 1.00 94.69 187 ARG A N 1
ATOM 1500 C CA . ARG A 1 187 ? 7.353 4.251 2.727 1.00 94.69 187 ARG A CA 1
ATOM 1501 C C . ARG A 1 187 ? 7.416 3.327 3.937 1.00 94.69 187 ARG A C 1
ATOM 1503 O O . ARG A 1 187 ? 6.607 2.412 4.060 1.00 94.69 187 ARG A O 1
ATOM 1510 N N . ASN A 1 188 ? 8.359 3.577 4.843 1.00 93.88 188 ASN A N 1
ATOM 1511 C CA . ASN A 1 188 ? 8.580 2.725 6.009 1.00 93.88 188 ASN A CA 1
ATOM 1512 C C . ASN A 1 188 ? 7.370 2.728 6.946 1.00 93.88 188 ASN A C 1
ATOM 1514 O O . AS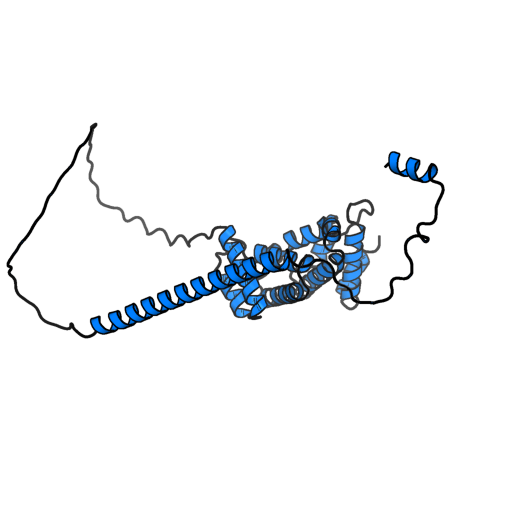N A 1 188 ? 6.953 1.667 7.406 1.00 93.88 188 ASN A O 1
ATOM 1518 N N . SER A 1 189 ? 6.759 3.895 7.171 1.00 94.56 189 SER A N 1
ATOM 1519 C CA . SER A 1 189 ? 5.532 3.975 7.961 1.00 94.56 189 SER A CA 1
ATOM 1520 C C . SER A 1 189 ? 4.358 3.255 7.297 1.00 94.56 189 SER A C 1
ATOM 1522 O O . SER A 1 189 ? 3.533 2.675 7.994 1.00 94.56 189 SER A O 1
ATOM 1524 N N . SER A 1 190 ? 4.257 3.288 5.969 1.00 95.75 190 SER A N 1
ATOM 1525 C CA . SER A 1 190 ? 3.162 2.635 5.244 1.00 95.75 190 SER A CA 1
ATOM 1526 C C . SER A 1 190 ? 3.309 1.112 5.270 1.00 95.75 190 SER A C 1
ATOM 1528 O O . SER A 1 190 ? 2.330 0.403 5.488 1.00 95.75 190 SER A O 1
ATOM 1530 N N . LEU A 1 191 ? 4.539 0.599 5.163 1.00 94.44 191 LEU A N 1
ATOM 1531 C CA . LEU A 1 191 ? 4.824 -0.823 5.379 1.00 94.44 191 LEU A CA 1
ATOM 1532 C C . LEU A 1 191 ? 4.501 -1.252 6.819 1.00 9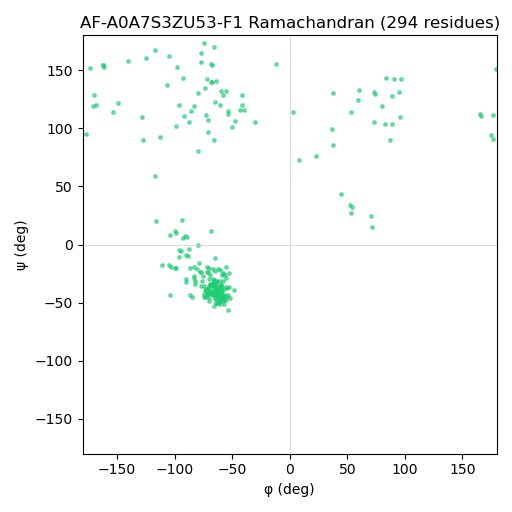4.44 191 LEU A C 1
ATOM 1534 O O . LEU A 1 191 ? 3.866 -2.284 7.025 1.00 94.44 191 LEU A O 1
ATOM 1538 N N . ALA A 1 192 ? 4.865 -0.442 7.819 1.00 94.31 192 ALA A N 1
ATOM 1539 C CA . ALA A 1 192 ? 4.512 -0.706 9.215 1.00 94.31 192 ALA A CA 1
ATOM 1540 C C . ALA A 1 192 ? 2.987 -0.724 9.441 1.00 94.31 192 ALA A C 1
ATOM 1542 O O . ALA A 1 192 ? 2.489 -1.562 10.195 1.00 94.31 192 ALA A O 1
ATOM 1543 N N . ALA A 1 193 ? 2.239 0.138 8.745 1.00 94.44 193 ALA A N 1
ATOM 1544 C CA . ALA A 1 193 ? 0.779 0.139 8.790 1.00 94.44 193 ALA A CA 1
ATOM 1545 C C . ALA A 1 193 ? 0.193 -1.166 8.223 1.00 94.44 193 ALA A C 1
ATOM 1547 O O . ALA A 1 193 ? -0.712 -1.735 8.831 1.00 94.44 193 ALA A O 1
ATOM 1548 N N . ILE A 1 194 ? 0.738 -1.693 7.116 1.00 94.38 194 ILE A N 1
ATOM 1549 C CA . ILE A 1 194 ? 0.319 -3.000 6.574 1.00 94.38 194 ILE A CA 1
ATOM 1550 C C . ILE A 1 194 ? 0.521 -4.100 7.619 1.00 94.38 194 ILE A C 1
ATOM 1552 O O . ILE A 1 194 ? -0.402 -4.874 7.868 1.00 94.38 194 ILE A O 1
ATOM 1556 N N . HIS A 1 195 ? 1.688 -4.147 8.272 1.00 92.81 195 HIS A N 1
ATOM 1557 C CA . HIS A 1 195 ? 1.942 -5.122 9.336 1.00 92.81 195 HIS A CA 1
ATOM 1558 C C . HIS A 1 195 ? 0.917 -5.010 10.472 1.00 92.81 195 HIS A C 1
ATOM 1560 O O . HIS A 1 195 ? 0.358 -6.024 10.888 1.00 92.81 195 HIS A O 1
ATOM 1566 N N . ALA A 1 196 ? 0.624 -3.795 10.944 1.00 92.25 196 ALA A N 1
ATOM 1567 C CA . ALA A 1 196 ? -0.352 -3.567 12.009 1.00 92.25 196 ALA A CA 1
ATOM 1568 C C . ALA A 1 196 ? -1.760 -4.065 11.630 1.00 92.25 196 ALA A C 1
ATOM 1570 O O . ALA A 1 196 ? -2.416 -4.759 12.411 1.00 92.25 196 ALA A O 1
ATOM 1571 N N . LEU A 1 197 ? -2.207 -3.763 10.408 1.00 92.62 197 LEU A N 1
ATOM 1572 C CA . LEU A 1 197 ? -3.528 -4.153 9.909 1.00 92.62 197 LEU A CA 1
ATOM 1573 C C . LEU A 1 197 ? -3.633 -5.666 9.658 1.00 92.62 197 LEU A C 1
ATOM 1575 O O . LEU A 1 197 ? -4.678 -6.268 9.925 1.00 92.62 197 LEU A O 1
ATOM 1579 N N . ALA A 1 198 ? -2.554 -6.295 9.193 1.00 90.06 198 ALA A N 1
ATOM 1580 C CA . ALA A 1 198 ? -2.498 -7.733 8.952 1.00 90.06 198 ALA A CA 1
ATOM 1581 C C . ALA A 1 198 ? -2.464 -8.550 10.251 1.00 90.06 198 ALA A C 1
ATOM 1583 O O . ALA A 1 198 ? -3.177 -9.547 10.365 1.00 90.06 198 ALA A O 1
ATOM 1584 N N . LEU A 1 199 ? -1.709 -8.102 11.264 1.00 88.75 199 LEU A N 1
ATOM 1585 C CA . LEU A 1 199 ? -1.619 -8.764 12.575 1.00 88.75 199 LEU A CA 1
ATOM 1586 C C . LEU A 1 199 ? -2.980 -8.909 13.263 1.00 88.75 199 LEU A C 1
ATOM 1588 O O . LEU A 1 199 ? -3.211 -9.865 14.000 1.00 88.75 199 LEU A O 1
ATOM 1592 N N . LYS A 1 200 ? -3.888 -7.961 13.023 1.00 88.75 200 LYS A N 1
ATOM 1593 C CA . LYS A 1 200 ? -5.248 -7.955 13.579 1.00 88.75 200 LYS A CA 1
ATOM 1594 C C . LYS A 1 200 ? -6.291 -8.471 12.580 1.00 88.75 200 LYS A C 1
ATOM 1596 O O . LYS A 1 200 ? -7.487 -8.323 12.821 1.00 88.75 200 LYS A O 1
ATOM 1601 N N . SER A 1 201 ? -5.836 -9.064 11.471 1.00 86.06 201 SER A N 1
ATOM 1602 C CA . SER A 1 201 ? -6.652 -9.654 10.400 1.00 86.06 201 SER A CA 1
ATOM 1603 C C . SER A 1 201 ? -7.727 -8.712 9.847 1.00 86.06 201 SER A C 1
ATOM 1605 O O . SER A 1 201 ? -8.820 -9.145 9.484 1.00 86.06 201 SER A O 1
ATOM 1607 N N . LYS A 1 202 ? -7.429 -7.408 9.804 1.00 88.25 202 LYS A N 1
ATOM 1608 C CA . LYS A 1 202 ? -8.344 -6.385 9.277 1.00 88.25 202 LYS A CA 1
ATOM 1609 C C . LYS A 1 202 ? -8.268 -6.261 7.762 1.00 88.25 202 LYS A C 1
ATOM 1611 O O . LYS A 1 202 ? -9.242 -5.871 7.132 1.00 88.25 202 LYS A O 1
ATOM 1616 N N . LEU A 1 203 ? -7.115 -6.605 7.201 1.00 88.94 203 LEU A N 1
ATOM 1617 C CA . LEU A 1 203 ? -6.832 -6.504 5.780 1.00 88.94 203 LEU A CA 1
ATOM 1618 C C . LEU A 1 203 ? -7.087 -7.857 5.108 1.00 88.94 203 LEU A C 1
ATOM 1620 O O . LEU A 1 203 ? -6.475 -8.857 5.488 1.00 88.94 203 LEU A O 1
ATOM 1624 N N . LYS A 1 204 ? -7.999 -7.897 4.136 1.00 89.44 204 LYS A N 1
ATOM 1625 C CA . LYS A 1 204 ? -8.309 -9.112 3.374 1.00 89.44 204 LYS A CA 1
ATOM 1626 C C . LYS A 1 204 ? -7.698 -9.054 1.979 1.00 89.44 204 LYS A C 1
ATOM 1628 O O . LYS A 1 204 ? -7.418 -7.976 1.463 1.00 89.44 204 LYS A O 1
ATOM 1633 N N . ALA A 1 205 ? -7.586 -10.214 1.330 1.00 88.75 205 ALA A N 1
ATOM 1634 C CA . ALA A 1 205 ? -7.145 -10.305 -0.062 1.00 88.75 205 ALA A CA 1
ATOM 1635 C C . ALA A 1 205 ? -7.979 -9.400 -0.992 1.00 88.75 205 ALA A C 1
ATOM 1637 O O . ALA A 1 205 ? -7.417 -8.660 -1.791 1.00 88.75 205 ALA A O 1
ATOM 1638 N N . GLU A 1 206 ? -9.308 -9.379 -0.820 1.00 89.44 206 GLU A N 1
ATOM 1639 C CA . GLU A 1 206 ? -10.234 -8.564 -1.629 1.00 89.44 206 GLU A CA 1
ATOM 1640 C C . GLU A 1 206 ? -9.962 -7.050 -1.572 1.00 89.44 206 GLU A C 1
ATOM 1642 O O . GLU A 1 206 ? -10.272 -6.333 -2.522 1.00 89.44 206 GLU A O 1
ATOM 1647 N N . ASP A 1 207 ? -9.357 -6.562 -0.487 1.00 89.44 207 ASP A N 1
ATOM 1648 C CA . ASP A 1 207 ? -9.015 -5.147 -0.324 1.00 89.44 207 ASP A CA 1
ATOM 1649 C C . ASP A 1 207 ? -7.688 -4.785 -1.017 1.00 89.44 207 ASP A C 1
ATOM 1651 O O . ASP A 1 207 ? -7.428 -3.613 -1.284 1.00 89.44 207 ASP A O 1
ATOM 1655 N N . VAL A 1 208 ? -6.851 -5.786 -1.312 1.00 92.38 208 VAL A N 1
ATOM 1656 C CA . VAL A 1 208 ? -5.466 -5.623 -1.787 1.00 92.38 208 VAL A CA 1
ATOM 1657 C C . VAL A 1 208 ? -5.315 -5.892 -3.268 1.00 92.38 208 VAL A C 1
ATOM 1659 O O . VAL A 1 208 ? -4.598 -5.164 -3.955 1.00 92.38 208 VAL A O 1
ATOM 1662 N N . THR A 1 209 ? -5.954 -6.952 -3.758 1.00 91.81 209 THR A N 1
ATOM 1663 C CA . THR A 1 209 ? -5.649 -7.520 -5.074 1.00 91.81 209 THR A CA 1
ATOM 1664 C C . THR A 1 209 ? -5.868 -6.530 -6.210 1.00 91.81 209 THR A C 1
ATOM 1666 O O . THR A 1 209 ? -5.062 -6.492 -7.133 1.00 91.81 209 THR A O 1
ATOM 1669 N N . ASP A 1 210 ? -6.910 -5.699 -6.136 1.00 90.31 210 ASP A N 1
ATOM 1670 C CA . ASP A 1 210 ? -7.205 -4.711 -7.181 1.00 90.31 210 ASP A CA 1
ATOM 1671 C C . ASP A 1 210 ? -6.104 -3.648 -7.270 1.00 90.31 210 ASP A C 1
ATOM 1673 O O . ASP A 1 210 ? -5.549 -3.397 -8.338 1.00 90.31 210 ASP A O 1
ATOM 1677 N N . ALA A 1 211 ? -5.773 -3.028 -6.134 1.00 92.38 211 ALA A N 1
ATOM 1678 C CA . ALA A 1 211 ? -4.791 -1.953 -6.079 1.00 92.38 211 ALA A CA 1
ATOM 1679 C C . ALA A 1 211 ? -3.398 -2.469 -6.449 1.00 92.38 211 ALA A C 1
ATOM 1681 O O . ALA A 1 211 ? -2.728 -1.881 -7.292 1.00 92.38 211 ALA A O 1
ATOM 1682 N N . LEU A 1 212 ? -2.997 -3.607 -5.875 1.00 93.69 212 LEU A N 1
ATOM 1683 C CA . LEU A 1 212 ? -1.698 -4.210 -6.142 1.00 93.69 212 LEU A CA 1
ATOM 1684 C C . LEU A 1 212 ? -1.578 -4.700 -7.590 1.00 93.69 212 LEU A C 1
ATOM 1686 O O . LEU A 1 212 ? -0.542 -4.501 -8.218 1.00 93.69 212 LEU A O 1
ATOM 1690 N N . GLY A 1 213 ? -2.642 -5.302 -8.129 1.00 92.12 213 GLY A N 1
ATOM 1691 C CA . GLY A 1 213 ? -2.704 -5.735 -9.522 1.00 92.12 213 GLY A CA 1
ATOM 1692 C C . GLY A 1 213 ? -2.529 -4.565 -10.487 1.00 92.12 213 GLY A C 1
ATOM 1693 O O . GLY A 1 213 ? -1.672 -4.635 -11.362 1.00 92.12 213 GLY A O 1
ATOM 1694 N N . ASN A 1 214 ? -3.253 -3.463 -10.266 1.00 92.12 214 ASN A N 1
ATOM 1695 C CA . ASN A 1 214 ? -3.109 -2.247 -11.068 1.00 92.12 214 ASN A CA 1
ATOM 1696 C C . ASN A 1 214 ? -1.686 -1.673 -10.977 1.00 92.12 214 ASN A C 1
ATOM 1698 O O . ASN A 1 214 ? -1.107 -1.295 -11.990 1.00 92.12 214 ASN A O 1
ATOM 1702 N N . THR A 1 215 ? -1.088 -1.632 -9.784 1.00 93.81 215 THR A N 1
ATOM 1703 C CA . THR A 1 215 ? 0.289 -1.137 -9.614 1.00 93.81 215 THR A CA 1
ATOM 1704 C C . THR A 1 215 ? 1.313 -1.974 -10.373 1.00 93.81 215 THR A C 1
ATOM 1706 O O . THR A 1 215 ? 2.249 -1.417 -10.936 1.00 93.81 215 THR A O 1
ATOM 1709 N N . ILE A 1 216 ? 1.152 -3.298 -10.401 1.00 93.00 216 ILE A N 1
ATOM 1710 C CA . ILE A 1 216 ? 2.048 -4.191 -11.145 1.00 93.00 216 ILE A CA 1
ATOM 1711 C C . ILE A 1 216 ? 1.788 -4.090 -12.659 1.00 93.00 216 ILE A C 1
ATOM 1713 O O . ILE A 1 216 ? 2.739 -4.098 -13.438 1.00 93.00 216 ILE A O 1
ATOM 1717 N N . GLU A 1 217 ? 0.526 -3.977 -13.087 1.00 90.75 217 GLU A N 1
ATOM 1718 C CA . GLU A 1 217 ? 0.150 -3.829 -14.501 1.00 90.75 217 GLU A CA 1
ATOM 1719 C C . GLU A 1 217 ? 0.754 -2.556 -15.109 1.00 90.75 217 GLU A C 1
ATOM 1721 O O . GLU A 1 217 ? 1.414 -2.635 -16.145 1.00 90.75 217 GLU A O 1
ATOM 1726 N N . PHE A 1 218 ? 0.615 -1.420 -14.419 1.00 92.00 218 PHE A N 1
ATOM 1727 C CA . PHE A 1 218 ? 1.105 -0.105 -14.854 1.00 92.00 218 PHE A CA 1
ATOM 1728 C C . PHE A 1 218 ? 2.501 0.241 -14.311 1.00 92.00 218 PHE A C 1
ATOM 1730 O O . PHE A 1 218 ? 2.880 1.411 -14.253 1.00 92.00 218 PHE A O 1
ATOM 1737 N N . LEU A 1 219 ? 3.287 -0.758 -13.896 1.00 92.75 219 LEU A N 1
ATOM 1738 C CA . LEU A 1 219 ? 4.591 -0.530 -13.267 1.00 92.75 219 LEU A CA 1
ATOM 1739 C C . LEU A 1 219 ? 5.568 0.227 -14.178 1.00 92.75 219 LEU A C 1
ATOM 1741 O O . LEU A 1 219 ? 6.337 1.051 -13.691 1.00 92.75 219 LEU A O 1
ATOM 1745 N N . SER A 1 220 ? 5.513 -0.011 -15.490 1.00 92.50 220 SER A N 1
ATOM 1746 C CA . SER A 1 220 ? 6.333 0.704 -16.475 1.00 92.50 220 SER A CA 1
ATOM 1747 C C . SER A 1 220 ? 6.039 2.196 -16.515 1.00 92.50 220 SER A C 1
ATOM 1749 O O . SER A 1 220 ? 6.970 2.999 -16.524 1.00 92.50 220 SER A O 1
ATOM 1751 N N . ASP A 1 221 ? 4.760 2.572 -16.475 1.00 93.81 221 ASP A N 1
ATOM 1752 C CA . ASP A 1 221 ? 4.343 3.975 -16.459 1.00 93.81 221 ASP A CA 1
ATOM 1753 C C . ASP A 1 221 ? 4.790 4.647 -15.162 1.00 93.81 221 ASP A C 1
ATOM 1755 O O . ASP A 1 221 ? 5.347 5.742 -15.171 1.00 93.81 221 ASP A O 1
ATOM 1759 N N . ILE A 1 222 ? 4.629 3.945 -14.040 1.00 94.31 222 ILE A N 1
ATOM 1760 C CA . ILE A 1 222 ? 5.072 4.410 -12.726 1.00 94.31 222 ILE A CA 1
ATOM 1761 C C . ILE A 1 222 ? 6.596 4.632 -12.700 1.00 94.31 222 ILE A C 1
ATOM 1763 O O . ILE A 1 222 ? 7.074 5.598 -12.100 1.00 94.31 222 ILE A O 1
ATOM 1767 N N . CYS A 1 223 ? 7.374 3.768 -13.359 1.00 94.75 223 CYS A N 1
ATOM 1768 C CA . CYS A 1 223 ? 8.831 3.881 -13.428 1.00 94.75 223 CYS A CA 1
ATOM 1769 C C . CYS A 1 223 ? 9.327 5.156 -14.125 1.00 94.75 223 CYS A C 1
ATOM 1771 O O . CYS A 1 223 ? 10.464 5.567 -13.879 1.00 94.75 223 CYS A O 1
ATOM 1773 N N . ILE A 1 224 ? 8.493 5.799 -14.950 1.00 93.19 224 ILE A N 1
ATOM 1774 C CA . ILE A 1 224 ? 8.821 7.079 -15.593 1.00 93.19 224 ILE A CA 1
ATOM 1775 C C . ILE A 1 224 ? 9.013 8.171 -14.533 1.00 93.19 224 ILE A C 1
ATOM 1777 O O . ILE A 1 224 ? 9.985 8.927 -14.599 1.00 93.19 224 ILE A O 1
ATOM 1781 N N . ASP A 1 225 ? 8.122 8.221 -13.541 1.00 93.44 225 ASP A N 1
ATOM 1782 C CA . ASP A 1 225 ? 8.155 9.220 -12.469 1.00 93.44 225 ASP A CA 1
ATOM 1783 C C . ASP A 1 225 ? 8.980 8.753 -11.258 1.00 93.44 225 ASP A C 1
ATOM 1785 O O . ASP A 1 225 ? 9.633 9.559 -10.588 1.00 93.44 225 ASP A O 1
ATOM 1789 N N . SER A 1 226 ? 8.994 7.444 -10.989 1.00 91.81 226 SER A N 1
ATOM 1790 C CA . SER A 1 226 ? 9.703 6.824 -9.867 1.00 91.81 226 SER A CA 1
ATOM 1791 C C . SER A 1 226 ? 10.601 5.681 -10.359 1.00 91.81 226 SER A C 1
ATOM 1793 O O . SER A 1 226 ? 10.182 4.523 -10.378 1.00 91.81 226 SER A O 1
ATOM 1795 N N . PRO A 1 227 ? 11.875 5.952 -10.708 1.00 92.12 227 PRO A N 1
ATOM 1796 C CA . PRO A 1 227 ? 12.786 4.934 -11.243 1.00 92.12 227 PRO A CA 1
ATOM 1797 C C . PRO A 1 227 ? 12.991 3.724 -10.320 1.00 92.12 227 PRO A C 1
ATOM 1799 O O . PRO A 1 227 ? 13.315 2.635 -10.785 1.00 92.12 227 PRO A O 1
ATOM 1802 N N . MET A 1 228 ? 12.780 3.903 -9.011 1.00 94.00 228 MET A N 1
ATOM 1803 C CA . MET A 1 228 ? 12.902 2.844 -8.006 1.00 94.00 228 MET A CA 1
ATOM 1804 C C . MET A 1 228 ? 11.596 2.084 -7.734 1.00 94.00 228 MET A C 1
ATOM 1806 O O . MET A 1 228 ? 11.542 1.262 -6.817 1.00 94.00 228 MET A O 1
ATOM 1810 N N . ALA A 1 229 ? 10.534 2.333 -8.506 1.00 94.88 229 ALA A N 1
ATOM 1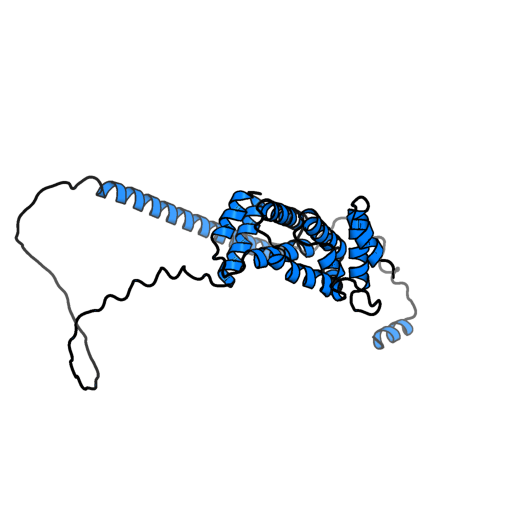811 C CA . ALA A 1 229 ? 9.229 1.724 -8.274 1.00 94.88 229 ALA A CA 1
ATOM 1812 C C . ALA A 1 229 ? 9.278 0.193 -8.274 1.00 94.88 229 ALA A C 1
ATOM 1814 O O . ALA A 1 229 ? 8.653 -0.414 -7.411 1.00 94.88 229 ALA A O 1
ATOM 1815 N N . VAL A 1 230 ? 10.077 -0.433 -9.146 1.00 94.94 230 VAL A N 1
ATOM 1816 C CA . VAL A 1 230 ? 10.246 -1.898 -9.166 1.00 94.94 230 VAL A CA 1
ATOM 1817 C C . VAL A 1 230 ? 10.687 -2.426 -7.798 1.00 94.94 230 VAL A C 1
ATOM 1819 O O . VAL A 1 230 ? 10.075 -3.350 -7.269 1.00 94.94 230 VAL A O 1
ATOM 1822 N N . GLU A 1 231 ? 11.695 -1.809 -7.177 1.00 94.56 231 GLU A N 1
ATOM 1823 C CA . GLU A 1 231 ? 12.183 -2.229 -5.858 1.00 94.56 231 GLU A CA 1
ATOM 1824 C C . GLU A 1 231 ? 11.152 -1.975 -4.753 1.00 94.56 231 GLU A C 1
ATOM 1826 O O . GLU A 1 231 ? 10.956 -2.805 -3.862 1.00 94.56 231 GLU A O 1
ATOM 1831 N N . HIS A 1 232 ? 10.472 -0.828 -4.797 1.00 95.25 232 HIS A N 1
ATOM 1832 C CA . HIS A 1 232 ? 9.466 -0.468 -3.799 1.00 95.25 232 HIS A CA 1
ATOM 1833 C C . HIS A 1 232 ? 8.240 -1.382 -3.863 1.00 95.25 232 HIS A C 1
ATOM 1835 O O . HIS A 1 232 ? 7.770 -1.857 -2.826 1.00 95.25 232 HIS A O 1
ATOM 1841 N N . VAL A 1 233 ? 7.761 -1.679 -5.071 1.00 95.31 233 VAL A N 1
ATOM 1842 C CA . VAL A 1 233 ? 6.638 -2.589 -5.300 1.00 95.31 233 VAL A CA 1
ATOM 1843 C C . VAL A 1 233 ? 7.049 -4.026 -4.979 1.00 95.31 233 VAL A C 1
ATOM 1845 O O . VAL A 1 233 ? 6.294 -4.716 -4.303 1.00 95.31 233 VAL A O 1
ATOM 1848 N N . ALA A 1 234 ? 8.261 -4.470 -5.329 1.00 94.12 234 ALA A N 1
ATOM 1849 C CA . ALA A 1 234 ? 8.760 -5.790 -4.930 1.00 94.12 234 ALA A CA 1
ATOM 1850 C C . ALA A 1 234 ? 8.812 -5.953 -3.400 1.00 94.12 234 ALA A C 1
ATOM 1852 O O . ALA A 1 234 ? 8.426 -6.998 -2.869 1.00 94.12 234 ALA A O 1
ATOM 1853 N N . LYS A 1 235 ? 9.215 -4.906 -2.667 1.00 93.69 235 LYS A N 1
ATOM 1854 C CA . LYS A 1 235 ? 9.191 -4.907 -1.198 1.00 93.69 235 LYS A CA 1
ATOM 1855 C C . LYS A 1 235 ? 7.765 -4.976 -0.649 1.00 93.69 235 LYS A C 1
ATOM 1857 O O . LYS A 1 235 ? 7.514 -5.737 0.281 1.00 93.69 235 LYS A O 1
ATOM 1862 N N . LEU A 1 236 ? 6.832 -4.220 -1.229 1.00 94.81 236 LEU A N 1
ATOM 1863 C CA . LEU A 1 236 ? 5.414 -4.274 -0.866 1.00 94.81 236 LEU A CA 1
ATOM 1864 C C . LEU A 1 236 ? 4.822 -5.673 -1.095 1.00 94.81 236 LEU A C 1
ATOM 1866 O O . LEU A 1 236 ? 4.232 -6.243 -0.181 1.00 94.81 236 LEU A O 1
ATOM 1870 N N . VAL A 1 237 ? 5.019 -6.243 -2.286 1.00 93.38 237 VAL A N 1
ATOM 1871 C CA . VAL A 1 237 ? 4.529 -7.584 -2.637 1.00 93.38 237 VAL A CA 1
ATOM 1872 C C . VAL A 1 237 ? 5.124 -8.634 -1.697 1.00 93.38 237 VAL A C 1
ATOM 1874 O O . VAL A 1 237 ? 4.388 -9.485 -1.202 1.00 93.38 237 VAL A O 1
ATOM 1877 N N . SER A 1 238 ? 6.420 -8.537 -1.381 1.00 91.19 238 SER A N 1
ATOM 1878 C CA . SER A 1 238 ? 7.073 -9.421 -0.405 1.00 91.19 238 SER A CA 1
ATOM 1879 C C . SER A 1 238 ? 6.386 -9.377 0.959 1.00 91.19 238 SER A C 1
ATOM 1881 O O . SER A 1 238 ? 6.045 -10.423 1.501 1.00 91.19 238 SER A O 1
ATOM 1883 N N . VAL A 1 239 ? 6.097 -8.181 1.482 1.00 91.62 239 VAL A N 1
ATOM 1884 C CA . VAL A 1 239 ? 5.389 -8.025 2.764 1.00 91.62 239 VAL A CA 1
ATOM 1885 C C . VAL A 1 239 ? 3.982 -8.629 2.703 1.00 91.62 239 VAL A C 1
ATOM 1887 O O . VAL A 1 239 ? 3.565 -9.316 3.633 1.00 91.62 239 VAL A O 1
ATOM 1890 N N . CYS A 1 240 ? 3.248 -8.432 1.605 1.00 91.88 240 CYS A N 1
ATOM 1891 C CA . CYS A 1 240 ? 1.917 -9.022 1.441 1.00 91.88 240 CYS A CA 1
ATOM 1892 C C . CYS A 1 240 ? 1.945 -10.561 1.380 1.00 91.88 240 CYS A C 1
ATOM 1894 O O . CYS A 1 240 ? 1.035 -11.197 1.918 1.00 91.88 240 CYS A O 1
ATOM 1896 N N . LEU A 1 241 ? 2.978 -11.148 0.767 1.00 89.56 241 LEU A N 1
ATOM 1897 C CA . LEU A 1 241 ? 3.202 -12.598 0.724 1.00 89.56 241 LEU A CA 1
ATOM 1898 C C . LEU A 1 241 ? 3.600 -13.154 2.099 1.00 89.56 241 LEU A C 1
ATOM 1900 O O . LEU A 1 241 ? 3.020 -14.138 2.554 1.00 89.56 241 LEU A O 1
ATOM 1904 N N . GLU A 1 242 ? 4.536 -12.505 2.798 1.00 88.62 242 GLU A N 1
ATOM 1905 C CA . GLU A 1 242 ? 4.967 -12.896 4.150 1.00 88.62 242 GLU A CA 1
ATOM 1906 C C . GLU A 1 242 ? 3.803 -12.885 5.148 1.00 88.62 242 GLU A C 1
ATOM 1908 O O . GLU A 1 242 ? 3.663 -13.788 5.976 1.00 88.62 242 GLU A O 1
ATOM 1913 N N . LEU A 1 243 ? 2.930 -11.882 5.036 1.00 88.94 243 LEU A N 1
ATOM 1914 C CA . LEU A 1 243 ? 1.727 -11.744 5.854 1.00 88.94 243 LEU A CA 1
ATOM 1915 C C . LEU A 1 243 ? 0.565 -12.629 5.381 1.00 88.94 243 LEU A C 1
ATOM 1917 O O . LEU A 1 243 ? -0.494 -12.615 6.010 1.00 88.94 243 LEU A O 1
ATOM 1921 N N . LYS A 1 244 ? 0.751 -13.401 4.301 1.00 88.62 244 LYS A N 1
ATOM 1922 C CA . LYS A 1 244 ? -0.255 -14.289 3.697 1.00 88.62 244 LYS A CA 1
ATOM 1923 C C . LYS A 1 244 ? -1.567 -13.574 3.357 1.00 88.62 244 LYS A C 1
ATOM 1925 O O . LYS A 1 244 ? -2.642 -14.164 3.438 1.00 88.62 244 LYS A O 1
ATOM 1930 N N . ILE A 1 245 ? -1.476 -12.294 2.996 1.00 89.56 245 ILE A N 1
ATOM 1931 C CA . ILE A 1 245 ? -2.621 -11.506 2.520 1.00 89.56 245 ILE A CA 1
ATOM 1932 C C . ILE A 1 245 ? -2.938 -11.887 1.071 1.00 89.56 245 ILE A C 1
ATOM 1934 O O . ILE A 1 245 ? -4.101 -11.944 0.679 1.00 89.56 245 ILE A O 1
ATOM 1938 N N . ILE A 1 246 ? -1.888 -12.166 0.300 1.00 90.06 246 ILE A N 1
ATOM 1939 C CA . ILE A 1 246 ? -1.930 -12.713 -1.056 1.00 90.06 246 ILE A CA 1
ATOM 1940 C C . ILE A 1 246 ? -1.079 -13.984 -1.101 1.00 90.06 246 ILE A C 1
ATOM 1942 O O . ILE A 1 246 ? -0.215 -14.188 -0.244 1.00 90.06 246 ILE A O 1
ATOM 1946 N N . ASP A 1 247 ? -1.302 -14.821 -2.107 1.00 86.88 247 ASP A N 1
ATOM 1947 C CA . ASP A 1 247 ? -0.531 -16.033 -2.357 1.00 86.88 247 ASP A CA 1
ATOM 1948 C C . ASP A 1 247 ? 0.200 -15.976 -3.708 1.00 86.88 247 ASP A C 1
ATOM 1950 O O . ASP A 1 247 ? -0.036 -15.113 -4.561 1.00 86.88 247 ASP A O 1
ATOM 1954 N N . ILE A 1 248 ? 1.133 -16.911 -3.904 1.00 83.19 248 ILE A N 1
ATOM 1955 C CA . ILE A 1 248 ? 1.865 -17.036 -5.172 1.00 83.19 248 ILE A CA 1
ATOM 1956 C C . ILE A 1 248 ? 0.922 -17.431 -6.302 1.00 83.19 248 ILE A C 1
ATOM 1958 O O . ILE A 1 248 ? 1.109 -16.987 -7.436 1.00 83.19 248 ILE A O 1
ATOM 1962 N N . ALA A 1 249 ? -0.111 -18.220 -6.001 1.00 84.25 249 ALA A N 1
ATOM 1963 C CA . ALA A 1 249 ? -1.122 -18.592 -6.976 1.00 84.25 249 ALA A CA 1
ATOM 1964 C C . ALA A 1 249 ? -1.795 -17.348 -7.573 1.00 84.25 249 ALA A C 1
ATOM 1966 O O . ALA A 1 249 ? -1.884 -17.248 -8.789 1.00 84.25 249 ALA A O 1
ATOM 1967 N N . TRP A 1 250 ? -2.180 -16.355 -6.768 1.00 86.94 250 TRP A N 1
ATOM 1968 C CA . TRP A 1 250 ? -2.726 -15.090 -7.259 1.00 86.94 250 TRP A CA 1
ATOM 1969 C C . TRP A 1 250 ? -1.725 -14.327 -8.132 1.00 86.94 250 TRP A C 1
ATOM 1971 O O . TRP A 1 250 ? -2.076 -13.882 -9.227 1.00 86.94 250 TRP A O 1
ATOM 1981 N N . LEU A 1 251 ? -0.469 -14.222 -7.682 1.00 83.44 251 LEU A N 1
ATOM 1982 C CA . LEU A 1 251 ? 0.579 -13.500 -8.408 1.00 83.44 251 LEU A CA 1
ATOM 1983 C C . LEU A 1 251 ? 0.879 -14.138 -9.778 1.00 83.44 251 LEU A C 1
ATOM 1985 O O . LEU A 1 251 ? 1.206 -13.441 -10.737 1.00 83.44 251 LEU A O 1
ATOM 1989 N N . THR A 1 252 ? 0.753 -15.463 -9.876 1.00 78.25 252 THR A N 1
ATOM 1990 C CA . THR A 1 252 ? 1.098 -16.244 -11.074 1.00 78.25 252 THR A CA 1
ATOM 1991 C C . THR A 1 252 ? -0.105 -16.603 -11.951 1.00 78.25 252 THR A C 1
ATOM 1993 O O . THR A 1 252 ? 0.058 -16.863 -13.142 1.00 78.25 252 THR A O 1
ATOM 1996 N N . ALA A 1 253 ? -1.327 -16.576 -11.421 1.00 78.81 253 ALA A N 1
ATOM 1997 C CA . ALA A 1 253 ? -2.534 -16.885 -12.186 1.00 78.81 253 ALA A CA 1
ATOM 1998 C C . ALA A 1 253 ? -2.854 -15.816 -13.240 1.00 78.81 253 ALA A C 1
ATOM 2000 O O . ALA A 1 253 ? -3.504 -16.110 -14.245 1.00 78.81 253 ALA A O 1
ATOM 2001 N N . ASN A 1 254 ? -2.419 -14.574 -13.023 1.00 73.44 254 ASN A N 1
ATOM 2002 C CA . ASN A 1 254 ? -2.747 -13.462 -13.900 1.00 73.44 254 ASN A CA 1
ATOM 2003 C C . ASN A 1 254 ? -1.598 -13.182 -14.880 1.00 73.44 254 ASN A C 1
ATOM 2005 O O . ASN A 1 254 ? -0.598 -12.554 -14.534 1.00 73.44 254 ASN A O 1
ATOM 2009 N N . SER A 1 255 ? -1.754 -13.623 -16.132 1.00 64.44 255 SER A N 1
ATOM 2010 C CA . SER A 1 255 ? -0.753 -13.435 -17.196 1.00 64.44 255 SER A CA 1
ATOM 2011 C C . SER A 1 255 ? -0.410 -11.965 -17.459 1.00 64.44 255 SER A C 1
ATOM 2013 O O . SER A 1 255 ? 0.707 -11.663 -17.877 1.00 64.44 255 SER A O 1
ATOM 2015 N N . ARG A 1 256 ? -1.329 -11.037 -17.149 1.00 69.31 256 ARG A N 1
ATOM 2016 C CA . ARG A 1 256 ? -1.077 -9.586 -17.223 1.00 69.31 256 ARG A CA 1
ATOM 2017 C C . ARG A 1 256 ? -0.001 -9.126 -16.243 1.00 69.31 256 ARG A C 1
ATOM 2019 O O . ARG A 1 256 ? 0.730 -8.191 -16.540 1.00 69.31 256 ARG A O 1
ATOM 2026 N N . LEU A 1 257 ? 0.114 -9.799 -15.100 1.00 72.94 257 LEU A N 1
ATOM 2027 C CA . LEU A 1 257 ? 1.100 -9.477 -14.072 1.00 72.94 257 LEU A CA 1
ATOM 2028 C C . LEU A 1 257 ? 2.464 -10.101 -14.376 1.00 72.94 257 LEU A C 1
ATOM 2030 O O . LEU A 1 257 ? 3.480 -9.533 -14.000 1.00 72.94 257 LEU A O 1
ATOM 2034 N N . ARG A 1 258 ? 2.508 -11.241 -15.075 1.00 67.62 258 ARG A N 1
ATOM 2035 C CA . ARG A 1 258 ? 3.747 -12.006 -15.289 1.00 67.62 258 ARG A CA 1
ATOM 2036 C C . ARG A 1 258 ? 4.680 -11.435 -16.353 1.00 67.62 258 ARG A C 1
ATOM 2038 O O . ARG A 1 258 ? 5.867 -11.713 -16.302 1.00 67.62 258 ARG A O 1
ATOM 2045 N N . GLY A 1 259 ? 4.168 -10.651 -17.305 1.00 63.91 259 GLY A N 1
ATOM 2046 C CA . GLY A 1 259 ? 4.988 -10.182 -18.430 1.00 63.91 259 GLY A CA 1
ATOM 2047 C C . GLY A 1 259 ? 5.356 -11.289 -19.430 1.00 63.91 259 GLY A C 1
ATOM 2048 O O . GLY A 1 259 ? 6.336 -11.145 -20.152 1.00 63.91 259 GLY A O 1
ATOM 2049 N N . ASP A 1 260 ? 4.554 -12.363 -19.494 1.00 66.06 260 ASP A N 1
ATOM 2050 C CA . ASP A 1 260 ? 4.794 -13.562 -20.322 1.00 66.06 260 ASP A CA 1
ATOM 2051 C C . ASP A 1 260 ? 4.979 -13.258 -21.821 1.00 66.06 260 ASP A C 1
ATOM 2053 O O . ASP A 1 260 ? 5.628 -14.017 -22.540 1.00 66.06 260 ASP A O 1
ATOM 2057 N N . ASP A 1 261 ? 4.406 -12.157 -22.314 1.00 68.44 261 ASP A N 1
ATOM 2058 C CA . ASP A 1 261 ? 4.700 -11.656 -23.652 1.00 68.44 261 ASP A CA 1
ATOM 2059 C C . ASP A 1 261 ? 5.848 -10.635 -23.570 1.00 68.44 261 ASP A C 1
ATOM 2061 O O . ASP A 1 261 ? 5.629 -9.521 -23.084 1.00 68.44 261 ASP A O 1
ATOM 2065 N N . PRO A 1 262 ? 7.054 -10.940 -24.085 1.00 67.69 262 PRO A N 1
ATOM 2066 C CA . PRO A 1 262 ? 8.181 -10.006 -24.076 1.00 67.69 262 PRO A CA 1
ATOM 2067 C C . PRO A 1 262 ? 7.931 -8.756 -24.930 1.00 67.69 262 PRO A C 1
ATOM 2069 O O . PRO A 1 262 ? 8.702 -7.802 -24.864 1.00 67.69 262 PRO A O 1
ATOM 2072 N N . LYS A 1 263 ? 6.878 -8.756 -25.757 1.00 70.81 263 LYS A N 1
ATOM 2073 C CA . LYS A 1 263 ? 6.425 -7.591 -26.527 1.00 70.81 263 LYS A CA 1
ATOM 2074 C C . LYS A 1 263 ? 5.325 -6.805 -25.817 1.00 70.81 263 LYS A C 1
ATOM 2076 O O . LYS A 1 263 ? 4.923 -5.764 -26.335 1.00 70.81 263 LYS A O 1
ATOM 2081 N N . SER A 1 264 ? 4.822 -7.297 -24.683 1.00 78.25 264 SER A N 1
ATOM 2082 C CA . SER A 1 264 ? 3.859 -6.551 -23.879 1.00 78.25 264 SER A CA 1
ATOM 2083 C C . SER A 1 264 ? 4.525 -5.332 -23.259 1.00 78.25 264 SER A C 1
ATOM 2085 O O . SER A 1 264 ? 5.671 -5.379 -22.808 1.00 78.25 264 SER A O 1
ATOM 2087 N N . ASP A 1 265 ? 3.785 -4.230 -23.246 1.00 75.12 265 ASP A N 1
ATOM 2088 C CA . ASP A 1 265 ? 4.238 -2.997 -22.622 1.00 75.12 265 ASP A CA 1
ATOM 2089 C C . ASP A 1 265 ? 4.509 -3.237 -21.129 1.00 75.12 265 ASP A C 1
ATOM 2091 O O . ASP A 1 265 ? 3.723 -3.908 -20.453 1.00 75.12 265 ASP A O 1
ATOM 2095 N N . GLY A 1 266 ? 5.663 -2.787 -20.641 1.00 80.88 266 GLY A N 1
ATOM 2096 C CA . GLY A 1 266 ? 6.131 -3.010 -19.269 1.00 80.88 266 GLY A CA 1
ATOM 2097 C C . GLY A 1 266 ? 6.584 -4.428 -18.896 1.00 80.88 266 GLY A C 1
ATOM 2098 O O . GLY A 1 266 ? 6.708 -4.743 -17.710 1.00 80.88 266 GLY A O 1
ATOM 2099 N N . ALA A 1 267 ? 6.832 -5.314 -19.871 1.00 84.00 267 ALA A N 1
ATOM 2100 C CA . ALA A 1 267 ? 7.340 -6.664 -19.591 1.00 84.00 267 ALA A CA 1
ATOM 2101 C C . ALA A 1 267 ? 8.692 -6.650 -18.857 1.00 84.00 267 ALA A C 1
ATOM 2103 O O . ALA A 1 267 ? 8.939 -7.504 -18.009 1.00 84.00 267 ALA A O 1
ATOM 2104 N N . PHE A 1 268 ? 9.557 -5.676 -19.155 1.00 87.44 268 PHE A N 1
ATOM 2105 C CA . PHE A 1 268 ? 10.876 -5.561 -18.534 1.00 87.44 268 PHE A CA 1
ATOM 2106 C C . PHE A 1 268 ? 10.778 -5.300 -17.024 1.00 87.44 268 PHE A C 1
ATOM 2108 O O . PHE A 1 268 ? 11.376 -6.029 -16.234 1.00 87.44 268 PHE A O 1
ATOM 2115 N N . GLU A 1 269 ? 9.985 -4.309 -16.615 1.00 91.12 269 GLU A N 1
ATOM 2116 C CA . GLU A 1 269 ? 9.795 -3.930 -15.214 1.00 91.12 269 GLU A CA 1
ATOM 2117 C C . GLU A 1 269 ? 9.100 -5.039 -14.421 1.00 91.12 269 GLU A C 1
ATOM 2119 O O . GLU A 1 269 ? 9.491 -5.326 -13.287 1.00 91.12 269 GLU A O 1
ATOM 2124 N N . ARG A 1 270 ? 8.105 -5.706 -15.022 1.00 89.31 270 ARG A N 1
ATOM 2125 C CA . ARG A 1 270 ? 7.445 -6.859 -14.396 1.00 89.31 270 ARG A CA 1
ATOM 2126 C C . ARG A 1 270 ? 8.420 -8.024 -14.225 1.00 89.31 270 ARG A C 1
ATOM 2128 O O . ARG A 1 270 ? 8.531 -8.542 -13.119 1.00 89.31 270 ARG A O 1
ATOM 2135 N N . ASN A 1 271 ? 9.207 -8.375 -15.241 1.00 87.81 271 ASN A N 1
ATOM 2136 C CA . ASN A 1 271 ? 10.223 -9.426 -15.112 1.00 87.81 271 ASN A CA 1
ATOM 2137 C C . ASN A 1 271 ? 11.241 -9.103 -14.009 1.00 87.81 271 ASN A C 1
ATOM 2139 O O . ASN A 1 271 ? 11.508 -9.950 -13.157 1.00 87.81 271 ASN A O 1
ATOM 2143 N N . ALA A 1 272 ? 11.733 -7.861 -13.956 1.00 90.25 272 ALA A N 1
ATOM 2144 C CA . ALA A 1 272 ? 12.635 -7.408 -12.900 1.00 90.25 272 ALA A CA 1
ATOM 2145 C C . ALA A 1 272 ? 11.999 -7.519 -11.499 1.00 90.25 272 ALA A C 1
ATOM 2147 O O . ALA A 1 272 ? 12.653 -7.958 -10.551 1.00 90.25 272 ALA A O 1
ATOM 2148 N N . LEU A 1 273 ? 10.708 -7.193 -11.359 1.00 91.94 273 LEU A N 1
ATOM 2149 C CA . LEU A 1 273 ? 9.966 -7.394 -10.113 1.00 91.94 273 LEU A CA 1
ATOM 2150 C C . LEU A 1 273 ? 9.946 -8.875 -9.701 1.00 91.94 273 LEU A C 1
ATOM 2152 O O . LEU A 1 273 ? 10.247 -9.188 -8.549 1.00 91.94 273 LEU A O 1
ATOM 2156 N N . PHE A 1 274 ? 9.643 -9.796 -10.618 1.00 88.19 274 PHE A N 1
ATOM 2157 C CA . PHE A 1 274 ? 9.622 -11.231 -10.307 1.00 88.19 274 PHE A CA 1
ATOM 2158 C C . PHE A 1 274 ? 11.018 -11.788 -9.983 1.00 88.19 274 PHE A C 1
ATOM 2160 O O . PHE A 1 274 ? 11.141 -12.649 -9.104 1.00 88.19 274 PHE A O 1
ATOM 2167 N N . GLU A 1 275 ? 12.076 -11.291 -10.627 1.00 88.00 275 GLU A N 1
ATOM 2168 C CA . GLU A 1 275 ? 13.465 -11.636 -10.292 1.00 88.00 275 GLU A CA 1
ATOM 2169 C C . GLU A 1 275 ? 13.842 -11.192 -8.870 1.00 88.00 275 GLU A C 1
ATOM 2171 O O . GLU A 1 275 ? 14.437 -11.969 -8.109 1.00 88.00 275 GLU A O 1
ATOM 2176 N N . LEU A 1 276 ? 13.452 -9.974 -8.477 1.00 90.69 276 LEU A N 1
ATOM 2177 C CA . LEU A 1 276 ? 13.652 -9.475 -7.116 1.00 90.69 276 LEU A CA 1
ATOM 2178 C C . LEU A 1 276 ? 12.899 -10.331 -6.097 1.00 90.69 276 LEU A C 1
ATOM 2180 O O . LEU A 1 276 ? 13.512 -10.799 -5.139 1.00 90.69 276 LEU A O 1
ATOM 2184 N N . LEU A 1 277 ? 11.614 -10.614 -6.332 1.00 88.69 277 LEU A N 1
ATOM 2185 C CA . LEU A 1 277 ? 10.813 -11.472 -5.451 1.00 88.69 277 LEU A CA 1
ATOM 2186 C C . LEU A 1 277 ? 11.435 -12.862 -5.302 1.00 88.69 277 LEU A C 1
ATOM 2188 O O . LEU A 1 277 ? 11.579 -13.382 -4.198 1.00 88.69 277 LEU A O 1
ATOM 2192 N N . THR A 1 278 ? 11.880 -13.448 -6.406 1.00 85.25 278 THR A N 1
ATOM 2193 C CA . THR A 1 278 ? 12.548 -14.751 -6.407 1.00 85.25 278 THR A CA 1
ATOM 2194 C C . THR A 1 278 ? 13.834 -14.752 -5.584 1.00 85.25 278 THR A C 1
ATOM 2196 O O . THR A 1 278 ? 14.153 -15.744 -4.922 1.00 85.25 278 THR A O 1
ATOM 2199 N N . SER A 1 279 ? 14.570 -13.642 -5.614 1.00 85.12 279 SER A N 1
ATOM 2200 C CA . SER A 1 279 ? 15.777 -13.451 -4.815 1.00 85.12 279 SER A CA 1
ATOM 2201 C C . SER A 1 279 ? 15.442 -13.289 -3.330 1.00 85.12 279 SER A C 1
ATOM 2203 O O . SER A 1 279 ? 16.080 -13.927 -2.493 1.00 85.12 279 SER A O 1
ATOM 2205 N N . THR A 1 280 ? 14.406 -12.513 -2.997 1.00 84.25 280 THR A N 1
ATOM 2206 C CA . THR A 1 280 ? 13.923 -12.319 -1.619 1.00 84.25 280 THR A CA 1
ATOM 2207 C C . THR A 1 280 ? 13.448 -13.628 -0.995 1.00 84.25 280 THR A C 1
ATOM 2209 O O . THR A 1 280 ? 13.815 -13.947 0.136 1.00 84.25 280 THR A O 1
ATOM 2212 N N . PHE A 1 281 ? 12.703 -14.434 -1.750 1.00 80.75 281 PHE A N 1
ATOM 2213 C CA . PHE A 1 281 ? 12.163 -15.699 -1.265 1.00 80.75 281 PHE A CA 1
ATOM 2214 C C . PHE A 1 281 ? 13.093 -16.892 -1.481 1.00 80.75 281 PHE A C 1
ATOM 2216 O O . PHE A 1 281 ? 12.693 -18.006 -1.178 1.00 80.75 281 PHE A O 1
ATOM 2223 N N . ALA A 1 282 ? 14.332 -16.718 -1.954 1.00 75.06 282 ALA A N 1
ATOM 2224 C CA . ALA A 1 282 ? 15.189 -17.821 -2.411 1.00 75.06 282 ALA A CA 1
ATOM 2225 C C . ALA A 1 282 ? 15.372 -18.988 -1.414 1.00 75.06 282 ALA A C 1
ATOM 2227 O O . ALA A 1 282 ? 15.652 -20.105 -1.851 1.00 75.06 282 ALA A O 1
ATOM 2228 N N . ASN A 1 283 ? 15.207 -18.729 -0.112 1.00 68.75 283 ASN A N 1
ATOM 2229 C CA . ASN A 1 283 ? 15.319 -19.705 0.978 1.00 68.75 283 ASN A CA 1
ATOM 2230 C C . ASN A 1 283 ? 13.974 -20.299 1.443 1.00 68.75 283 ASN A C 1
ATOM 2232 O O . ASN A 1 283 ? 13.960 -21.173 2.307 1.00 68.75 283 ASN A O 1
ATOM 2236 N N . TYR A 1 284 ? 12.857 -19.825 0.899 1.00 64.81 284 TYR A N 1
ATOM 2237 C CA . TYR A 1 284 ? 11.508 -20.276 1.216 1.00 64.81 284 TYR A CA 1
ATOM 2238 C C . TYR A 1 284 ? 11.069 -21.382 0.239 1.00 64.81 284 TYR A C 1
ATOM 2240 O O . TYR A 1 284 ? 11.402 -21.309 -0.950 1.00 64.81 284 TYR A O 1
ATOM 2248 N N . PRO A 1 285 ? 10.318 -22.403 0.697 1.00 65.31 285 PRO A N 1
ATOM 2249 C CA . PRO A 1 285 ? 9.735 -23.437 -0.170 1.00 65.31 285 PRO A CA 1
ATOM 2250 C C . PRO A 1 285 ? 9.009 -22.854 -1.393 1.00 65.31 285 PRO A C 1
ATOM 2252 O O . PRO A 1 285 ? 9.148 -23.339 -2.520 1.00 65.31 285 PRO A O 1
ATOM 2255 N N . GLU A 1 286 ? 8.313 -21.749 -1.152 1.00 64.69 286 GLU A N 1
ATOM 2256 C CA . GLU A 1 286 ? 7.570 -20.907 -2.079 1.00 64.69 286 GLU A CA 1
ATOM 2257 C C . GLU A 1 286 ? 8.396 -20.387 -3.275 1.00 64.69 286 GLU A C 1
ATOM 2259 O O . GLU A 1 286 ? 7.869 -20.204 -4.374 1.00 64.69 286 GLU A O 1
ATOM 2264 N N . ALA A 1 287 ? 9.715 -20.207 -3.137 1.00 61.03 287 ALA A N 1
ATOM 2265 C CA . ALA A 1 287 ? 10.541 -19.719 -4.246 1.00 61.03 287 ALA A CA 1
ATOM 2266 C C . ALA A 1 287 ? 10.728 -20.725 -5.379 1.00 61.03 287 ALA A C 1
ATOM 2268 O O . ALA A 1 287 ? 11.081 -20.326 -6.487 1.00 61.03 287 ALA A O 1
ATOM 2269 N N . SER A 1 288 ? 10.518 -22.019 -5.135 1.00 62.72 288 SER A N 1
ATOM 2270 C CA . SER A 1 288 ? 10.562 -23.019 -6.206 1.00 62.72 288 SER A CA 1
ATOM 2271 C C . SER A 1 288 ? 9.436 -22.802 -7.225 1.00 62.72 288 SER A C 1
ATOM 2273 O O . SER A 1 288 ? 9.670 -22.921 -8.430 1.00 62.72 288 SER A O 1
ATOM 2275 N N . GLU A 1 289 ? 8.263 -22.379 -6.751 1.00 66.94 289 GLU A N 1
ATOM 2276 C CA . GLU A 1 289 ? 7.101 -22.045 -7.570 1.00 66.94 289 GLU A CA 1
ATOM 2277 C C . GLU A 1 289 ? 7.350 -20.753 -8.359 1.00 66.94 289 GLU A C 1
ATOM 2279 O O . GLU A 1 289 ? 7.259 -20.773 -9.586 1.00 66.94 289 GLU A O 1
ATOM 2284 N N . LEU A 1 290 ? 7.829 -19.685 -7.707 1.00 67.69 290 LEU A N 1
ATOM 2285 C CA . LEU A 1 290 ? 8.222 -18.435 -8.383 1.00 67.69 290 LEU A CA 1
ATOM 2286 C C . LEU A 1 290 ? 9.307 -18.658 -9.458 1.00 67.69 290 LEU A C 1
ATOM 2288 O O . LEU A 1 290 ? 9.167 -18.198 -10.592 1.00 67.69 290 LEU A O 1
ATOM 2292 N N . LYS A 1 291 ? 10.354 -19.439 -9.150 1.00 66.38 291 LYS A N 1
ATOM 2293 C CA . LYS A 1 291 ? 11.434 -19.785 -10.099 1.00 66.38 291 LYS A CA 1
ATOM 2294 C C . LYS A 1 291 ? 10.950 -20.611 -11.281 1.00 66.38 291 LYS A C 1
ATOM 2296 O O . LYS A 1 291 ? 11.478 -20.459 -12.379 1.00 66.38 291 LYS A O 1
ATOM 2301 N N . SER A 1 292 ? 10.005 -21.525 -11.063 1.00 64.38 292 SER A N 1
ATOM 2302 C CA . SER A 1 292 ? 9.461 -22.356 -12.141 1.00 64.38 292 SER A CA 1
ATOM 2303 C C . SER A 1 292 ? 8.696 -21.527 -13.173 1.00 64.38 292 SER A C 1
ATOM 2305 O O . SER A 1 292 ? 8.742 -21.850 -14.355 1.00 64.38 292 SER A O 1
ATOM 2307 N N . GLN A 1 293 ? 8.071 -20.429 -12.738 1.00 62.28 293 GLN A N 1
ATOM 2308 C CA . GLN A 1 293 ? 7.249 -19.561 -13.582 1.00 62.28 293 GLN A CA 1
ATOM 2309 C C . GLN A 1 293 ? 8.049 -18.479 -14.321 1.00 62.28 293 GLN A C 1
ATOM 2311 O O . GLN A 1 293 ? 7.568 -17.971 -15.331 1.00 62.28 293 GLN A O 1
ATOM 2316 N N . LEU A 1 294 ? 9.260 -18.157 -13.846 1.00 56.28 294 LEU A N 1
ATOM 2317 C CA . LEU A 1 294 ? 10.243 -17.304 -14.534 1.00 56.28 294 LEU A CA 1
ATOM 2318 C C . LEU A 1 294 ? 11.015 -18.031 -15.647 1.00 56.28 294 LEU A C 1
ATOM 2320 O O . LEU A 1 294 ? 11.675 -17.386 -16.455 1.00 56.28 294 LEU A O 1
ATOM 2324 N N . LYS A 1 295 ? 10.987 -19.370 -15.683 1.00 52.84 295 LYS A N 1
ATOM 2325 C CA . LYS A 1 295 ? 11.637 -20.152 -16.743 1.00 52.84 295 LYS A CA 1
ATOM 2326 C C . LYS A 1 295 ? 10.760 -20.178 -17.995 1.00 52.84 295 LYS A C 1
ATOM 2328 O O . LYS A 1 295 ? 10.084 -21.175 -18.243 1.00 52.84 295 LYS A O 1
ATOM 2333 N N . TYR A 1 296 ? 10.818 -19.106 -18.774 1.00 41.75 296 TYR A N 1
ATOM 2334 C CA . TYR A 1 296 ? 10.409 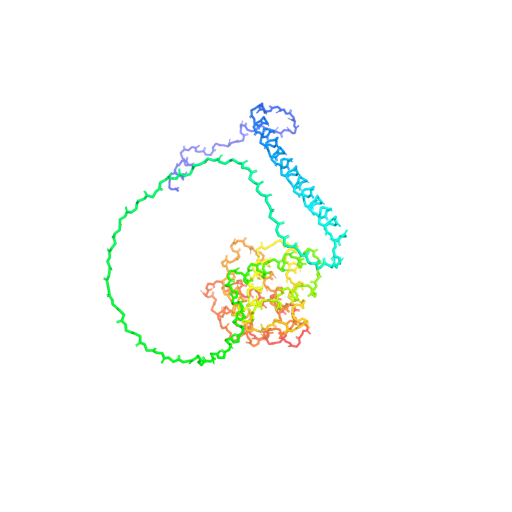-19.082 -20.178 1.00 41.75 296 TYR A CA 1
ATOM 2335 C C . TYR A 1 296 ? 11.529 -18.496 -21.033 1.00 41.75 296 TYR A C 1
ATOM 2337 O O . TYR A 1 296 ? 12.070 -17.435 -20.655 1.00 41.75 296 TYR A O 1
#

Radius of gyration: 35.59 Å; Cα contacts (8 Å, |Δi|>4): 195; chains: 1; bounding box: 102×76×89 Å

Sequence (296 aa):
MLRDLLECRRNGWRERRAKDGPHKLGTKASTTQGKGENQSRRDEERNLARERQRQAISQQQQQQRRRLLSAKDVSSKSQDARQSRHSQASTVRILSRDQETTSSAHKSASDTYDTPLARPAAKDTAKLWTDDRAQNRARSSLDEFAQLQDQEELIASLDEVPNTNRVYKHVFELIVGRIVEGKDAERNSSLAAIHALALKSKLKAEDVTDALGNTIEFLSDICIDSPMAVEHVAKLVSVCLELKIIDIAWLTANSRLRGDDPKSDGAFERNALFELLTSTFANYPEASELKSQLKY

Foldseek 3Di:
DVVVVVVCVVPPDDDPVVPDDDDDDDDDDDDDPPPVVVVVVVVVVVVVVVVVVVVVVVVVVVVVVVVVVVVVVVVPDDDDDDDDDDDDDDDDDDDDDDDDDDDDDDDDDDDDDDDDDDDPPDPPPPPQDDLVRLLVLLVVLLVVCLVPVDLVSSVVSNVVHPVVNLSLLSNQLVLLCCLLQNDPSSNVSSLSNVVSCLVVPNQALVSHLVSLVVCLLCVLVSCVNGVCNLVSSLVVVLSCPVSVNDHVCSCLVDPSQQLVPVPDPCSVSSLSSLVSNLVVCVVPPRSVVSVVSSPD

InterPro domains:
  IPR003891 Initiation factor eIF-4 gamma, MA3 [PS51366] (133-256)
  IPR016024 Armadillo-type fold [SSF48371] (129-255)

Nearest PDB structures (foldseek):
  3l6a-assembly1_A  TM=7.334E-01  e=6.377E-04  Homo sapiens
  2zu6-assembly1_B  TM=7.412E-01  e=7.426E-03  Homo sapiens
  2zu6-assembly2_E  TM=7.049E-01  e=1.709E-02  Homo sapiens
  8xxn-assembly1_CD  TM=5.792E-01  e=5.891E-03  Homo sapiens
  9bln-assembly1_p  TM=6.234E-01  e=2.364E-02  Homo sapiens

pLDDT: mean 72.48, std 21.93, range [31.95, 95.94]

Secondary structure (DSSP, 8-state):
-HHHHHHHHHT----GGGS-------------TTHHHHHHHHHHHHHHHHHHHHHHHHHHHHHHHHHHHHHHSSSSS--------------------------------------------------PPPHHHHHHHHHHHHHHHHHH--HHHHHHHHHTS-GGG-HHHHHHHHHHHHHHHS-HHHHHHHHHHHHHHHHTT---HHHHHHHHHHHHHTHHHHHHH-TTHHHHHHHHHHHHHHTTSS-HHHHHH-HHHHT-STTSTTHHHHHHHHHHHHHHTTTSTTHHHHHHHH--

Solvent-accessible surface area (backbone atoms only — not comparable to full-atom values): 18259 Å² total; per-residue (Å²): 115,78,66,62,61,54,55,58,66,76,61,59,89,69,74,78,70,83,79,61,72,89,83,67,93,71,93,76,90,72,97,62,79,74,66,53,56,64,46,51,52,53,52,50,53,54,49,51,53,52,51,53,51,53,52,52,53,51,51,52,52,51,52,52,51,50,52,58,54,58,56,61,71,66,73,77,77,85,83,88,81,86,87,83,87,84,91,82,82,90,88,83,90,84,85,85,88,87,86,85,89,84,85,87,82,89,88,85,89,82,91,79,91,82,82,86,78,80,72,77,77,77,70,78,76,70,80,77,74,52,64,72,56,39,48,51,46,39,52,50,36,52,54,49,27,62,74,66,70,42,58,64,58,36,51,55,61,54,66,72,49,65,79,92,59,49,49,60,30,52,38,44,48,54,35,50,50,30,43,50,74,43,52,72,69,48,25,53,42,37,55,51,48,50,51,49,38,47,78,70,66,68,55,50,42,87,38,41,53,62,53,54,48,49,52,52,51,46,36,44,66,49,32,74,83,26,79,59,26,49,61,42,50,32,52,51,52,49,52,36,45,75,69,63,43,46,56,68,64,63,58,65,70,39,62,76,49,52,28,80,48,82,84,43,82,42,16,67,50,27,42,52,25,54,52,50,43,34,59,75,32,60,89,43,82,67,22,58,58,53,51,58,72,66,69,120

Mean predicted aligned error: 20.22 Å